Protein AF-A0A932GKF3-F1 (afdb_monomer)

pLDDT: mean 73.15, std 26.91, range [26.8, 98.44]

Sequence (290 aa):
IVWPETAAPLLLRHDPVRLAYVRALAQSLGRPVLVGAPDRAAGEPIRLQNSAMLFGPDGRLLAKYDKMHLVPFGEYVPLKPLLFFVDKVATGIGDFVPGETRTIFRVPGGTFAASICFEVIFPAEVRAAVAGGAEFLVNITNDAWFGRSAAPAQHLRMAAFRALETRRYLARAANTGISAAVDPYGRVLRSTGLFSRRTCGSGIGLPRRPAWRQPGGCSARGLRSDGQPGGERRDGGPRHPAEGRGPAGEARGSAGLPLTCRGSRRGREPSRSRARHPTSGRIPRPRSAS

Secondary structure (DSSP, 8-state):
-B--TTSS-S-GGG-HHHHHHHHHHHHHHTS-EEEEEEEEETTEEEEEEEEEEEE-TTS-EEEEEE-SSPPBTTTB-TTTTT-TTTTTT-TT---B----S--EEEETTEEEEEEEGGGGG-HHHHHHHHHTT-SEEEEEE-GGGG-SSSHHHHHHHHHHHHHHHHT--EEEEESSS--EEE-TTS-EEEEPPTT---------PPPPPPS---PPP------------------------------------------------------PPP-PPPP--PPPPPPP--

Structure (mmCIF, N/CA/C/O backbone):
data_AF-A0A932GKF3-F1
#
_entry.id   AF-A0A932GKF3-F1
#
loop_
_atom_site.group_PDB
_atom_site.id
_atom_site.type_symbol
_atom_site.label_atom_id
_atom_site.label_alt_id
_atom_site.label_comp_id
_atom_site.label_asym_id
_atom_site.label_entity_id
_atom_site.label_seq_id
_atom_site.pdbx_PDB_ins_code
_atom_site.Cartn_x
_atom_site.Cartn_y
_atom_site.Cartn_z
_atom_site.occupancy
_atom_site.B_iso_or_equiv
_atom_site.auth_seq_id
_atom_site.auth_comp_id
_atom_site.auth_asym_id
_atom_site.auth_atom_id
_atom_site.pdbx_PDB_model_num
ATOM 1 N N . ILE A 1 1 ? -9.815 6.334 -1.443 1.00 95.12 1 ILE A N 1
ATOM 2 C CA . ILE A 1 1 ? -9.772 5.168 -2.363 1.00 95.12 1 ILE A CA 1
ATOM 3 C C . ILE A 1 1 ? -8.354 4.626 -2.367 1.00 95.12 1 ILE A C 1
ATOM 5 O O . ILE A 1 1 ? -7.437 5.420 -2.219 1.00 95.12 1 ILE A O 1
ATOM 9 N N . VAL A 1 2 ? -8.176 3.310 -2.474 1.00 96.94 2 VAL A N 1
ATOM 10 C CA . VAL A 1 2 ? -6.855 2.667 -2.503 1.00 96.94 2 VAL A CA 1
ATOM 11 C C . VAL A 1 2 ? -6.769 1.823 -3.767 1.00 96.94 2 VAL A C 1
ATOM 13 O O . VAL A 1 2 ? -7.632 0.975 -3.989 1.00 96.94 2 VAL A O 1
ATOM 16 N N . TRP A 1 3 ? -5.759 2.068 -4.592 1.00 96.25 3 TRP A N 1
ATOM 17 C CA . TRP A 1 3 ? -5.388 1.215 -5.715 1.00 96.25 3 TRP A CA 1
ATOM 18 C C . TRP A 1 3 ? -4.185 0.346 -5.336 1.00 96.25 3 TRP A C 1
ATOM 20 O O . TRP A 1 3 ? -3.366 0.773 -4.518 1.00 96.25 3 TRP A O 1
ATOM 30 N N . PRO A 1 4 ? -4.094 -0.878 -5.882 1.00 93.88 4 PRO A N 1
ATOM 31 C CA . PRO A 1 4 ? -3.045 -1.824 -5.522 1.00 93.88 4 PRO A CA 1
ATOM 32 C C . PRO A 1 4 ? -1.651 -1.365 -5.979 1.00 93.88 4 PRO A C 1
ATOM 34 O O . PRO A 1 4 ? -1.481 -0.340 -6.641 1.00 93.88 4 PRO A O 1
ATOM 37 N N . GLU A 1 5 ? -0.644 -2.153 -5.609 1.00 89.88 5 GLU A N 1
ATOM 38 C CA . GLU A 1 5 ? 0.732 -2.004 -6.085 1.00 89.88 5 GLU A CA 1
ATOM 39 C C . GLU A 1 5 ? 0.779 -2.077 -7.615 1.00 89.88 5 GLU A C 1
ATOM 41 O O . GLU A 1 5 ? 0.116 -2.922 -8.223 1.00 89.88 5 GLU A O 1
ATOM 46 N N . THR A 1 6 ? 1.564 -1.183 -8.221 1.00 81.25 6 THR A N 1
ATOM 47 C CA . THR A 1 6 ? 1.765 -1.111 -9.677 1.00 81.25 6 THR A CA 1
ATOM 48 C C . THR A 1 6 ? 0.443 -1.015 -10.464 1.00 81.25 6 THR A C 1
ATOM 50 O O . THR A 1 6 ? 0.342 -1.463 -11.604 1.00 81.25 6 THR A O 1
ATOM 53 N N . ALA A 1 7 ? -0.593 -0.400 -9.876 1.00 76.31 7 ALA A N 1
ATOM 54 C CA . ALA A 1 7 ? -1.868 -0.125 -10.544 1.00 76.31 7 ALA A CA 1
ATOM 55 C C . ALA A 1 7 ? -1.704 0.804 -11.758 1.00 76.31 7 ALA A C 1
ATOM 57 O O . ALA A 1 7 ? -2.455 0.700 -12.727 1.00 76.31 7 ALA A O 1
ATOM 58 N N . ALA A 1 8 ? -0.704 1.686 -11.716 1.00 75.88 8 ALA A N 1
ATOM 59 C CA . ALA A 1 8 ? -0.173 2.360 -12.891 1.00 75.88 8 ALA A CA 1
ATOM 60 C C . ALA A 1 8 ? 1.231 1.789 -13.165 1.00 75.88 8 ALA A C 1
ATOM 62 O O . ALA A 1 8 ? 2.172 2.199 -12.492 1.00 75.88 8 ALA A O 1
ATOM 63 N N . PRO A 1 9 ? 1.407 0.846 -14.112 1.00 69.69 9 PRO A N 1
ATOM 64 C CA . PRO A 1 9 ? 2.684 0.158 -14.360 1.00 69.69 9 PRO A CA 1
ATOM 65 C C . PRO A 1 9 ? 3.721 1.028 -15.096 1.00 69.69 9 PRO A C 1
ATOM 67 O O . PRO A 1 9 ? 4.555 0.530 -15.842 1.00 69.69 9 PRO A O 1
ATOM 70 N N . LEU A 1 10 ? 3.643 2.344 -14.926 1.00 79.56 10 LEU A N 1
ATOM 71 C CA . LEU A 1 10 ? 4.446 3.356 -15.600 1.00 79.56 10 LEU A CA 1
ATOM 72 C C . LEU A 1 10 ? 4.823 4.435 -14.591 1.00 79.56 10 LEU A C 1
ATOM 74 O O . LEU A 1 10 ? 4.197 4.546 -13.536 1.00 79.56 10 LEU A O 1
ATOM 78 N N . LEU A 1 11 ? 5.813 5.257 -14.940 1.00 85.19 11 LEU A N 1
ATOM 79 C CA . LEU A 1 11 ? 6.237 6.398 -14.132 1.00 85.19 11 LEU A CA 1
ATOM 80 C C . LEU A 1 11 ? 5.116 7.443 -14.066 1.00 85.19 11 LEU A C 1
ATOM 82 O O . LEU A 1 11 ? 5.099 8.393 -14.844 1.00 85.19 11 LEU A O 1
ATOM 86 N N . LEU A 1 12 ? 4.174 7.270 -13.135 1.00 86.62 12 LEU A N 1
ATOM 87 C CA . LEU A 1 12 ? 2.921 8.029 -13.082 1.00 86.62 12 LEU A CA 1
ATOM 88 C C . LEU A 1 12 ? 3.159 9.543 -13.074 1.00 86.62 12 LEU A C 1
ATOM 90 O O . LEU A 1 12 ? 2.455 10.282 -13.748 1.00 86.62 12 LEU A O 1
ATOM 94 N N . ARG A 1 13 ? 4.176 10.011 -12.345 1.00 90.19 13 ARG A N 1
ATOM 95 C CA . ARG A 1 13 ? 4.527 11.440 -12.254 1.00 90.19 13 ARG A CA 1
ATOM 96 C C . ARG A 1 13 ? 5.191 12.008 -13.511 1.00 90.19 13 ARG A C 1
ATOM 98 O O . ARG A 1 13 ? 5.284 13.224 -13.630 1.00 90.19 13 ARG A O 1
ATOM 105 N N . HIS A 1 14 ? 5.638 11.144 -14.416 1.00 87.44 14 HIS A N 1
ATOM 106 C CA . HIS A 1 14 ? 6.314 11.490 -15.667 1.00 87.44 14 HIS A CA 1
ATOM 107 C C . HIS A 1 14 ? 5.422 11.236 -16.892 1.00 87.44 14 HIS A C 1
ATOM 109 O O . HIS A 1 14 ? 5.860 11.414 -18.024 1.00 87.44 14 HIS A O 1
ATOM 115 N N . ASP A 1 15 ? 4.169 10.844 -16.664 1.00 90.62 15 ASP A N 1
ATOM 116 C CA . ASP A 1 15 ? 3.148 10.689 -17.686 1.00 90.62 15 ASP A CA 1
ATOM 117 C C . ASP A 1 15 ? 2.054 11.745 -17.466 1.00 90.62 15 ASP A C 1
ATOM 119 O O . ASP A 1 15 ? 1.196 11.568 -16.594 1.00 90.62 15 ASP A O 1
ATOM 123 N N . PRO A 1 16 ? 2.064 12.860 -18.217 1.00 92.50 16 PRO A N 1
ATOM 124 C CA . PRO A 1 16 ? 1.140 13.963 -17.975 1.00 92.50 16 PRO A CA 1
ATOM 125 C C . PRO A 1 16 ? -0.326 13.558 -18.171 1.00 92.50 16 PRO A C 1
ATOM 127 O O . PRO A 1 16 ? -1.189 14.049 -17.444 1.00 92.50 16 PRO A O 1
ATOM 130 N N . VAL A 1 17 ? -0.613 12.633 -19.094 1.00 93.31 17 VAL A N 1
ATOM 131 C CA . VAL A 1 17 ? -1.979 12.183 -19.396 1.00 93.31 17 VAL A CA 1
ATOM 132 C C . VAL A 1 17 ? -2.522 11.344 -18.243 1.00 93.31 17 VAL A C 1
ATOM 134 O O . VAL A 1 17 ? -3.600 11.621 -17.712 1.00 93.31 17 VAL A O 1
ATOM 137 N N . ARG A 1 18 ? -1.764 10.334 -17.803 1.00 91.12 18 ARG A N 1
ATOM 138 C CA . ARG A 1 18 ? -2.189 9.456 -16.702 1.00 91.12 18 ARG A CA 1
ATOM 139 C C . ARG A 1 18 ? -2.196 10.188 -15.364 1.00 91.12 18 ARG A C 1
ATOM 141 O O . ARG A 1 18 ? -3.098 9.964 -14.555 1.00 91.12 18 ARG A O 1
ATOM 148 N N . LEU A 1 19 ? -1.244 11.094 -15.141 1.00 94.44 19 LEU A N 1
ATOM 149 C CA . LEU A 1 19 ? -1.246 11.953 -13.964 1.00 94.44 19 LEU A CA 1
ATOM 150 C C . LEU A 1 19 ? -2.499 12.830 -13.935 1.00 94.44 19 LEU A C 1
ATOM 152 O O . LEU A 1 19 ? -3.178 12.865 -12.912 1.00 94.44 19 LEU A O 1
ATOM 156 N N . ALA A 1 20 ? -2.839 13.492 -15.046 1.00 95.31 20 ALA A N 1
ATOM 157 C CA . ALA A 1 20 ? -4.052 14.302 -15.146 1.00 95.31 20 ALA A CA 1
ATOM 158 C C . ALA A 1 20 ? -5.312 13.477 -14.852 1.00 95.31 20 ALA A C 1
ATOM 160 O O . ALA A 1 20 ? -6.165 13.934 -14.096 1.00 95.31 20 ALA A O 1
ATOM 161 N N . TYR A 1 21 ? -5.388 12.238 -15.348 1.00 94.44 21 TYR A N 1
ATOM 162 C CA . TYR A 1 21 ? -6.495 11.330 -15.046 1.00 94.44 21 TYR A CA 1
ATOM 163 C C . TYR A 1 21 ? -6.630 11.037 -13.544 1.00 94.44 21 TYR A C 1
ATOM 165 O O . TYR A 1 21 ? -7.717 11.172 -12.986 1.00 94.44 21 TYR A O 1
ATOM 173 N N . VAL A 1 22 ? -5.538 10.676 -12.857 1.00 94.75 22 VAL A N 1
ATOM 174 C CA . VAL A 1 22 ? -5.575 10.395 -11.408 1.00 94.75 22 VAL A CA 1
ATOM 175 C C . VAL A 1 22 ? -5.959 11.643 -10.608 1.00 94.75 22 VAL A C 1
ATOM 177 O O . VAL A 1 22 ? -6.747 11.550 -9.665 1.00 94.75 22 VAL A O 1
ATOM 180 N N . ARG A 1 23 ? -5.445 12.816 -10.998 1.00 96.81 23 ARG A N 1
ATOM 181 C CA . ARG A 1 23 ? -5.790 14.096 -10.364 1.00 96.81 23 ARG A CA 1
ATOM 182 C C . ARG A 1 23 ? -7.267 14.437 -10.544 1.00 96.81 23 ARG A C 1
ATOM 184 O O . ARG A 1 23 ? -7.941 14.713 -9.555 1.00 96.81 23 ARG A O 1
ATOM 191 N N . ALA A 1 24 ? -7.770 14.350 -11.774 1.00 96.75 24 ALA A N 1
ATOM 192 C CA . ALA A 1 24 ? -9.172 14.594 -12.098 1.00 96.75 24 ALA A CA 1
ATOM 193 C C . ALA A 1 24 ? -10.098 13.603 -11.379 1.00 96.75 24 ALA A C 1
ATOM 195 O O . ALA A 1 24 ? -11.147 13.990 -10.869 1.00 96.75 24 ALA A O 1
ATOM 196 N N . LEU A 1 25 ? -9.689 12.336 -11.257 1.00 95.56 25 LEU A N 1
ATOM 197 C CA . LEU A 1 25 ? -10.428 11.342 -10.488 1.00 95.56 25 LEU A CA 1
ATOM 198 C C . LEU A 1 25 ? -10.532 11.747 -9.011 1.00 95.56 25 LEU A C 1
ATOM 200 O O . LEU A 1 25 ? -11.634 11.763 -8.467 1.00 95.56 25 LEU A O 1
ATOM 204 N N . ALA A 1 26 ? -9.418 12.104 -8.367 1.00 96.88 26 ALA A N 1
ATOM 205 C CA . ALA A 1 26 ? -9.427 12.528 -6.966 1.00 96.88 26 ALA A CA 1
ATOM 206 C C . ALA A 1 26 ? -10.310 13.771 -6.739 1.00 96.88 26 ALA A C 1
ATOM 208 O O . ALA A 1 26 ? -11.073 13.810 -5.769 1.00 96.88 26 ALA A O 1
ATOM 209 N N . GLN A 1 27 ? -10.266 14.727 -7.675 1.00 97.81 27 GLN A N 1
ATOM 210 C CA . GLN A 1 27 ? -11.102 15.931 -7.680 1.00 97.81 27 GLN A CA 1
ATOM 211 C C . GLN A 1 27 ? -12.589 15.615 -7.847 1.00 97.81 27 GLN A C 1
ATOM 213 O O . GLN A 1 27 ? -13.396 16.021 -7.017 1.00 97.81 27 GLN A O 1
ATOM 218 N N . SER A 1 28 ? -12.952 14.832 -8.866 1.00 97.75 28 SER A N 1
ATOM 219 C CA . SER A 1 28 ? -14.349 14.463 -9.144 1.00 97.75 28 SER A CA 1
ATOM 220 C C . SER A 1 28 ? -15.013 13.718 -7.983 1.00 97.75 28 SER A C 1
ATOM 222 O O . SER A 1 28 ? -16.209 13.855 -7.748 1.00 97.75 28 SER A O 1
ATOM 224 N N . LEU A 1 29 ? -14.229 12.945 -7.229 1.00 95.94 29 LEU A N 1
ATOM 225 C CA . LEU A 1 29 ? -14.707 12.203 -6.071 1.00 95.94 29 LEU A CA 1
ATOM 226 C C . LEU A 1 29 ? -14.746 13.040 -4.793 1.00 95.94 29 LEU A C 1
ATOM 228 O O . LEU A 1 29 ? -15.331 12.584 -3.812 1.00 95.94 29 LEU A O 1
ATOM 232 N N . GLY A 1 30 ? -14.058 14.186 -4.755 1.00 96.94 30 GLY A N 1
ATOM 233 C CA . GLY A 1 30 ? -13.845 14.969 -3.537 1.00 96.94 30 GLY A CA 1
ATOM 234 C C . GLY A 1 30 ? -13.162 14.169 -2.421 1.00 96.94 30 GLY A C 1
ATOM 235 O O . GLY A 1 30 ? -13.414 14.406 -1.239 1.00 96.94 30 GLY A O 1
ATOM 236 N N . ARG A 1 31 ? -12.341 13.161 -2.761 1.00 95.88 31 ARG A N 1
ATOM 237 C CA . ARG A 1 31 ? -11.765 12.210 -1.790 1.00 95.88 31 ARG A CA 1
ATOM 238 C C . ARG A 1 31 ? -10.313 11.859 -2.113 1.00 95.88 31 ARG A C 1
ATOM 240 O O . ARG A 1 31 ? -9.975 11.725 -3.286 1.00 95.88 31 ARG A O 1
ATOM 247 N N . PRO A 1 32 ? -9.473 11.582 -1.095 1.00 97.31 32 PRO A N 1
ATOM 248 C CA . PRO A 1 32 ? -8.108 11.136 -1.336 1.00 97.31 32 PRO A CA 1
ATOM 249 C C . PRO A 1 32 ? -8.031 9.788 -2.069 1.00 97.31 32 PRO A C 1
ATOM 251 O O . PRO A 1 32 ? -8.808 8.861 -1.786 1.00 97.31 32 PRO A O 1
ATOM 254 N N . VAL A 1 33 ? -7.048 9.649 -2.958 1.00 97.50 33 VAL A N 1
ATOM 255 C CA . VAL A 1 33 ? -6.768 8.432 -3.735 1.00 97.50 33 VAL A CA 1
ATOM 256 C C . VAL A 1 33 ? -5.306 8.029 -3.536 1.00 97.50 33 VAL A C 1
ATOM 258 O O . VAL A 1 33 ? -4.404 8.780 -3.894 1.00 97.50 33 VAL A O 1
ATOM 261 N N . LEU A 1 34 ? -5.069 6.851 -2.955 1.00 97.94 34 LEU A N 1
ATOM 262 C CA . LEU A 1 34 ? -3.740 6.242 -2.867 1.00 97.94 34 LEU A CA 1
ATOM 263 C C . LEU A 1 34 ? -3.510 5.359 -4.097 1.00 97.94 34 LEU A C 1
ATOM 265 O O . LEU A 1 34 ? -4.337 4.489 -4.372 1.00 97.94 34 LEU A O 1
ATOM 269 N N . VAL A 1 35 ? -2.398 5.559 -4.801 1.00 96.88 35 VAL A N 1
ATOM 270 C CA . VAL A 1 35 ? -2.034 4.819 -6.016 1.00 96.88 35 VAL A CA 1
ATOM 271 C C . VAL A 1 35 ? -0.648 4.202 -5.875 1.00 96.88 35 VAL A C 1
ATOM 273 O O . VAL A 1 35 ? 0.302 4.906 -5.540 1.00 96.88 35 VAL A O 1
ATOM 276 N N . GLY A 1 36 ? -0.536 2.899 -6.146 1.00 95.06 36 GLY A N 1
ATOM 277 C CA . GLY A 1 36 ? 0.746 2.217 -6.309 1.00 95.06 36 GLY A CA 1
ATOM 278 C C . GLY A 1 36 ? 1.290 2.379 -7.728 1.00 95.06 36 GLY A C 1
ATOM 279 O O . GLY A 1 36 ? 0.603 2.029 -8.692 1.00 95.06 36 GLY A O 1
ATOM 280 N N . ALA A 1 37 ? 2.510 2.893 -7.862 1.00 92.25 37 ALA A N 1
ATOM 281 C CA . ALA A 1 37 ? 3.191 3.087 -9.142 1.00 92.25 37 ALA A CA 1
ATOM 282 C C . ALA A 1 37 ? 4.715 3.158 -8.940 1.00 92.25 37 ALA A C 1
ATOM 284 O O . ALA A 1 37 ? 5.156 3.601 -7.877 1.00 92.25 37 ALA A O 1
ATOM 285 N N . PRO A 1 38 ? 5.530 2.784 -9.941 1.00 90.94 38 PRO A N 1
ATOM 286 C CA . PRO A 1 38 ? 6.947 3.102 -9.912 1.00 90.94 38 PRO A CA 1
ATOM 287 C C . PRO A 1 38 ? 7.170 4.622 -10.028 1.00 90.94 38 PRO A C 1
ATOM 289 O O . PRO A 1 38 ? 6.430 5.327 -10.721 1.00 90.94 38 PRO A O 1
ATOM 292 N N . ASP A 1 39 ? 8.216 5.122 -9.379 1.00 91.00 39 ASP A N 1
ATOM 293 C CA . ASP A 1 39 ? 8.704 6.500 -9.493 1.00 91.00 39 ASP A CA 1
ATOM 294 C C . ASP A 1 39 ? 10.217 6.522 -9.707 1.00 91.00 39 ASP A C 1
ATOM 296 O O . ASP A 1 39 ? 10.897 5.519 -9.498 1.00 91.00 39 ASP A O 1
ATOM 300 N N . ARG A 1 40 ? 10.756 7.673 -10.109 1.00 89.75 40 ARG A N 1
ATOM 301 C CA . ARG A 1 40 ? 12.209 7.883 -10.114 1.00 89.75 40 ARG A CA 1
ATOM 302 C C . ARG A 1 40 ? 12.694 8.231 -8.710 1.00 89.75 40 ARG A C 1
ATOM 304 O O . ARG A 1 40 ? 12.048 9.021 -8.015 1.00 89.75 40 ARG A O 1
ATOM 311 N N . ALA A 1 41 ? 13.842 7.680 -8.330 1.00 86.56 41 ALA A N 1
ATOM 312 C CA . ALA A 1 41 ? 14.550 8.089 -7.129 1.00 86.56 41 ALA A CA 1
ATOM 313 C C . ALA A 1 41 ? 14.989 9.558 -7.243 1.00 86.56 41 ALA A C 1
ATOM 315 O O . ALA A 1 41 ? 15.378 10.040 -8.312 1.00 86.56 41 ALA A O 1
ATOM 316 N N . ALA A 1 42 ? 14.891 10.298 -6.138 1.00 82.88 42 ALA A N 1
ATOM 317 C CA . ALA A 1 42 ? 15.315 11.692 -6.104 1.00 82.88 42 ALA A CA 1
ATOM 318 C C . ALA A 1 42 ? 16.829 11.780 -6.353 1.00 82.88 42 ALA A C 1
ATOM 320 O O . ALA A 1 42 ? 17.598 11.078 -5.712 1.00 82.88 42 ALA A O 1
ATOM 321 N N . GLY A 1 43 ? 17.252 12.626 -7.295 1.00 81.56 43 GLY A N 1
ATOM 322 C CA . GLY A 1 43 ? 18.668 12.769 -7.656 1.00 81.56 43 GLY A CA 1
ATOM 323 C C . GLY A 1 43 ? 19.236 11.653 -8.544 1.00 81.56 43 GLY A C 1
ATOM 324 O O . GLY A 1 43 ? 20.327 11.822 -9.077 1.00 81.56 43 GLY A O 1
ATOM 325 N N . GLU A 1 44 ? 18.493 10.567 -8.791 1.00 80.25 44 GLU A N 1
ATOM 326 C CA . GLU A 1 44 ? 18.956 9.414 -9.577 1.00 80.25 44 GLU A CA 1
ATOM 327 C C . GLU A 1 44 ? 17.935 9.039 -10.673 1.00 80.25 44 GLU A C 1
ATOM 329 O O . GLU A 1 44 ? 17.147 8.107 -10.512 1.00 80.25 44 GLU A O 1
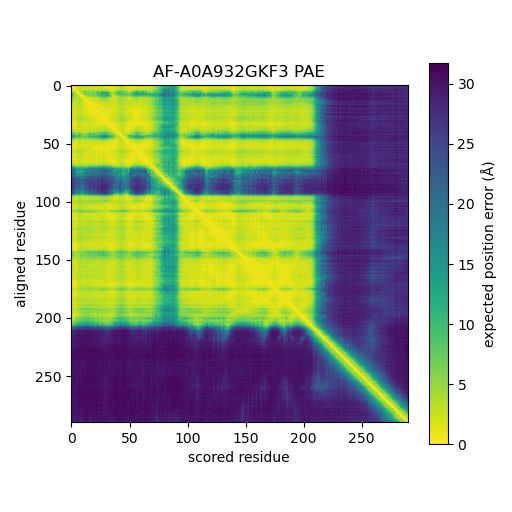ATOM 334 N N . PRO A 1 45 ? 17.929 9.726 -11.835 1.00 73.81 45 PRO A N 1
ATOM 335 C CA . PRO A 1 45 ? 16.873 9.592 -12.849 1.00 73.81 45 PRO A CA 1
ATOM 336 C C . PRO A 1 45 ? 16.712 8.190 -13.454 1.00 73.81 45 PRO A C 1
ATOM 338 O O .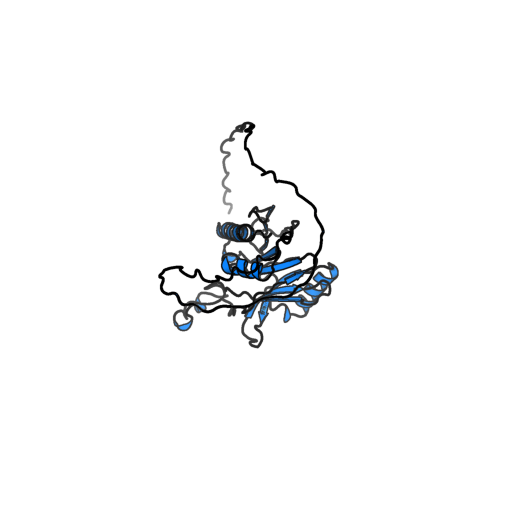 PRO A 1 45 ? 15.675 7.891 -14.048 1.00 73.81 45 PRO A O 1
ATOM 341 N N . ILE A 1 46 ? 17.755 7.366 -13.348 1.00 80.06 46 ILE A N 1
ATOM 342 C CA . ILE A 1 46 ? 17.822 6.004 -13.889 1.00 80.06 46 ILE A CA 1
ATOM 343 C C . ILE A 1 46 ? 17.264 4.988 -12.881 1.00 80.06 46 ILE A C 1
ATOM 345 O O . ILE A 1 46 ? 16.782 3.929 -13.275 1.00 80.06 46 ILE A O 1
ATOM 349 N N . ARG A 1 47 ? 17.311 5.300 -11.583 1.00 84.44 47 ARG A N 1
ATOM 350 C CA . ARG A 1 47 ? 16.980 4.363 -10.508 1.00 84.44 47 ARG A CA 1
ATOM 351 C C . ARG A 1 47 ? 15.519 4.520 -10.128 1.00 84.44 47 ARG A C 1
ATOM 353 O O . ARG A 1 47 ? 15.006 5.634 -9.999 1.00 84.44 47 ARG A O 1
ATOM 360 N N . LEU A 1 48 ? 14.832 3.391 -9.994 1.00 87.94 48 LEU A N 1
ATOM 361 C CA . LEU A 1 48 ? 13.393 3.372 -9.765 1.00 87.94 48 LEU A CA 1
ATOM 362 C C . LEU A 1 48 ? 13.072 3.065 -8.306 1.00 87.94 48 LEU A C 1
ATOM 364 O O . LEU A 1 48 ? 13.826 2.395 -7.615 1.00 87.94 48 LEU A O 1
ATOM 368 N N . GLN A 1 49 ? 11.924 3.527 -7.836 1.00 91.19 49 GLN A N 1
ATOM 369 C CA . GLN A 1 49 ? 11.355 3.196 -6.533 1.00 91.19 49 GLN A CA 1
ATOM 370 C C . GLN A 1 49 ? 9.943 2.655 -6.734 1.00 91.19 49 GLN A C 1
ATOM 372 O O . GLN A 1 49 ? 9.219 3.121 -7.612 1.00 91.19 49 GLN A O 1
ATOM 377 N N . ASN A 1 50 ? 9.550 1.654 -5.948 1.00 92.12 50 ASN A N 1
ATOM 378 C CA . ASN A 1 50 ? 8.173 1.168 -5.913 1.00 92.12 50 ASN A CA 1
ATOM 379 C C . ASN A 1 50 ? 7.416 2.006 -4.880 1.00 92.12 50 ASN A C 1
ATOM 381 O O . ASN A 1 50 ? 7.737 1.949 -3.692 1.00 92.12 50 ASN A O 1
ATOM 385 N N . SER A 1 51 ? 6.465 2.825 -5.329 1.00 95.12 51 SER A N 1
ATOM 386 C CA . SER A 1 51 ? 5.924 3.907 -4.510 1.00 95.12 51 SER A CA 1
ATOM 387 C C . SER A 1 51 ? 4.416 3.801 -4.295 1.00 95.12 51 SER A C 1
ATOM 389 O O . SER A 1 51 ? 3.653 3.433 -5.188 1.00 95.12 51 SER A O 1
ATOM 391 N N . ALA A 1 52 ? 3.966 4.231 -3.116 1.00 97.50 52 ALA A N 1
ATOM 392 C CA . ALA A 1 52 ? 2.575 4.540 -2.813 1.00 97.50 52 ALA A CA 1
ATOM 393 C C . ALA A 1 52 ? 2.395 6.066 -2.755 1.00 97.50 52 ALA A C 1
ATOM 395 O O . ALA A 1 52 ? 2.976 6.739 -1.902 1.00 97.50 52 ALA A O 1
ATOM 396 N N . MET A 1 53 ? 1.586 6.620 -3.656 1.00 97.69 53 MET A N 1
ATOM 397 C CA . MET A 1 53 ? 1.377 8.062 -3.822 1.00 97.69 53 MET A CA 1
ATOM 398 C C . MET A 1 53 ? -0.048 8.451 -3.433 1.00 97.69 53 MET A C 1
ATOM 400 O O . MET A 1 53 ? -1.006 7.904 -3.978 1.00 97.69 53 MET A O 1
ATOM 404 N N . LEU A 1 54 ? -0.206 9.394 -2.502 1.00 98.25 54 LEU A N 1
ATOM 405 C CA . LEU A 1 54 ? -1.514 9.875 -2.054 1.00 98.25 54 LEU A CA 1
ATOM 406 C C . LEU A 1 54 ? -1.865 11.196 -2.735 1.00 98.25 54 LEU A C 1
ATOM 408 O O . LEU A 1 54 ? -1.237 12.218 -2.468 1.00 98.25 54 LEU A O 1
ATOM 412 N N . PHE A 1 55 ? -2.916 11.186 -3.545 1.00 98.12 55 PHE A N 1
ATOM 413 C CA . PHE A 1 55 ? -3.491 12.384 -4.146 1.00 98.12 55 PHE A CA 1
ATOM 414 C C . PHE A 1 55 ? -4.667 12.885 -3.309 1.00 98.12 55 PHE A C 1
ATOM 416 O O . PHE A 1 55 ? -5.518 12.096 -2.894 1.00 98.12 55 PHE A O 1
ATOM 423 N N . GLY A 1 56 ? -4.689 14.186 -3.034 1.00 98.00 56 GLY A N 1
ATOM 424 C CA . GLY A 1 56 ? -5.741 14.868 -2.288 1.00 98.00 56 GLY A CA 1
ATOM 425 C C . GLY A 1 56 ? -6.986 15.149 -3.131 1.00 98.00 56 GLY A C 1
ATOM 426 O O . GLY A 1 56 ? -6.949 15.005 -4.353 1.00 98.00 56 GLY A O 1
ATOM 427 N N . PRO A 1 57 ? -8.093 15.576 -2.495 1.00 97.19 57 PRO A N 1
ATOM 428 C CA . PRO A 1 57 ? -9.329 15.945 -3.194 1.00 97.19 57 PRO A CA 1
ATOM 429 C C . PRO A 1 57 ? -9.168 17.175 -4.102 1.00 97.19 57 PRO A C 1
ATOM 431 O O . PRO A 1 57 ? -10.014 17.435 -4.941 1.00 97.19 57 PRO A O 1
ATOM 434 N N . ASP A 1 58 ? -8.081 17.928 -3.961 1.00 97.00 58 ASP A N 1
ATOM 435 C CA . ASP A 1 58 ? -7.686 19.024 -4.849 1.00 97.00 58 ASP A CA 1
ATOM 436 C C . ASP A 1 58 ? -6.822 18.551 -6.037 1.00 97.00 58 ASP A C 1
ATOM 438 O O . ASP A 1 58 ? -6.408 19.353 -6.872 1.00 97.00 58 ASP A O 1
ATOM 442 N N . GLY A 1 59 ? -6.530 17.249 -6.130 1.00 96.06 59 GLY A N 1
ATOM 443 C CA . GLY A 1 59 ? -5.651 16.659 -7.139 1.00 96.06 59 GLY A CA 1
ATOM 444 C C . GLY A 1 59 ? -4.155 16.841 -6.853 1.00 96.06 59 GLY A C 1
ATOM 445 O O . GLY A 1 59 ? -3.323 16.424 -7.662 1.00 96.06 59 GLY A O 1
ATOM 446 N N . ARG A 1 60 ? -3.751 17.435 -5.724 1.00 97.19 60 ARG A N 1
ATOM 447 C CA . ARG A 1 60 ? -2.327 17.577 -5.378 1.00 97.19 60 ARG A CA 1
ATOM 448 C C . ARG A 1 60 ? -1.773 16.268 -4.825 1.00 97.19 60 ARG A C 1
ATOM 450 O O . ARG A 1 60 ? -2.466 15.529 -4.132 1.00 97.19 60 ARG A O 1
ATOM 457 N N . LEU A 1 61 ? -0.499 15.988 -5.099 1.00 97.19 61 LEU A N 1
ATOM 458 C CA . LEU A 1 61 ? 0.228 14.916 -4.417 1.00 97.19 61 LEU A CA 1
ATOM 459 C C . LEU A 1 61 ? 0.514 15.374 -2.979 1.00 97.19 61 LEU A C 1
ATOM 461 O O . LEU A 1 61 ? 1.275 16.317 -2.782 1.00 97.19 61 LEU A O 1
ATOM 465 N N . LEU A 1 62 ? -0.117 14.733 -1.997 1.00 97.50 62 LEU A N 1
ATOM 466 C CA . LEU A 1 62 ? -0.008 15.092 -0.580 1.00 97.50 62 LEU A CA 1
ATOM 467 C C . LEU A 1 62 ? 1.193 14.432 0.095 1.00 97.50 62 LEU A C 1
ATOM 469 O O . LEU A 1 62 ? 1.838 15.037 0.944 1.00 97.50 62 LEU A O 1
ATOM 473 N N . ALA A 1 63 ? 1.460 13.173 -0.248 1.00 97.50 63 ALA A N 1
ATOM 474 C CA . ALA A 1 63 ? 2.546 12.394 0.328 1.00 97.50 63 ALA A CA 1
ATOM 475 C C . ALA A 1 63 ? 2.910 11.211 -0.576 1.00 97.50 63 ALA A C 1
ATOM 477 O O . ALA A 1 63 ? 2.081 10.726 -1.353 1.00 97.50 63 ALA A O 1
ATOM 478 N N . LYS A 1 64 ? 4.144 10.729 -0.429 1.00 96.94 64 LYS A N 1
ATOM 479 C CA . LYS A 1 64 ? 4.673 9.537 -1.093 1.00 96.94 64 LYS A CA 1
ATOM 480 C C . LYS A 1 64 ? 5.368 8.650 -0.061 1.00 96.94 64 LYS A C 1
ATOM 482 O O . LYS A 1 64 ? 5.986 9.157 0.873 1.00 96.94 64 LYS A O 1
ATOM 487 N N . TYR A 1 65 ? 5.248 7.343 -0.229 1.00 97.38 65 TYR A N 1
ATOM 488 C CA . TYR A 1 65 ? 6.062 6.338 0.445 1.00 97.38 65 TYR A CA 1
ATOM 489 C C . TYR A 1 65 ? 6.778 5.513 -0.613 1.00 97.38 65 TYR A C 1
ATOM 491 O O . TYR A 1 65 ? 6.132 5.102 -1.573 1.00 97.38 65 TYR A O 1
ATOM 499 N N . ASP A 1 66 ? 8.068 5.271 -0.425 1.00 96.06 66 ASP A N 1
ATOM 500 C CA . ASP A 1 66 ? 8.878 4.418 -1.286 1.00 96.06 66 ASP A CA 1
ATOM 501 C C . ASP A 1 66 ? 9.215 3.137 -0.515 1.00 96.06 66 ASP A C 1
ATOM 503 O O . ASP A 1 66 ? 9.640 3.199 0.641 1.00 96.06 66 ASP A O 1
ATOM 507 N N . LYS A 1 67 ? 8.988 1.980 -1.143 1.00 94.38 67 LYS A N 1
ATOM 508 C CA . LYS A 1 67 ? 9.183 0.650 -0.555 1.00 94.38 67 LYS A CA 1
ATOM 509 C C . LYS A 1 67 ? 10.588 0.518 0.023 1.00 94.38 67 LYS A C 1
ATOM 511 O O . LYS A 1 67 ? 11.565 0.708 -0.694 1.00 94.38 67 LYS A O 1
ATOM 516 N N . MET A 1 68 ? 10.696 0.179 1.302 1.00 93.31 68 MET A N 1
ATOM 517 C CA . MET A 1 68 ? 11.969 0.099 2.022 1.00 93.31 68 MET A CA 1
ATOM 518 C C . MET A 1 68 ? 12.545 -1.320 2.010 1.00 93.31 68 MET A C 1
ATOM 520 O O . MET A 1 68 ? 13.752 -1.493 1.867 1.00 93.31 68 MET A O 1
ATOM 524 N N . HIS A 1 69 ? 11.694 -2.345 2.128 1.00 88.62 69 HIS A N 1
ATOM 525 C CA . HIS A 1 69 ? 12.111 -3.748 2.031 1.00 88.62 69 HIS A CA 1
ATOM 526 C C . HIS A 1 69 ? 11.762 -4.324 0.660 1.00 88.62 69 HIS A C 1
ATOM 528 O O . HIS A 1 69 ? 10.631 -4.746 0.401 1.00 88.62 69 HIS A O 1
ATOM 534 N N . LEU A 1 70 ? 12.767 -4.355 -0.214 1.00 84.31 70 LEU A N 1
ATOM 535 C CA . LEU A 1 70 ? 12.652 -4.923 -1.551 1.00 84.31 70 LEU A CA 1
ATOM 536 C C . LEU A 1 70 ? 12.592 -6.455 -1.507 1.00 84.31 70 LEU A C 1
ATOM 538 O O . LEU A 1 70 ? 13.160 -7.093 -0.619 1.00 84.31 70 LEU A O 1
ATOM 542 N N . VAL A 1 71 ? 11.923 -7.055 -2.490 1.00 72.19 71 VAL A N 1
ATOM 543 C CA . VAL A 1 71 ? 11.872 -8.514 -2.646 1.00 72.19 71 VAL A CA 1
ATOM 544 C C . VAL A 1 71 ? 13.159 -9.010 -3.320 1.00 72.19 71 VAL A C 1
ATOM 546 O O . VAL A 1 71 ? 13.420 -8.628 -4.468 1.00 72.19 71 VAL A O 1
ATOM 549 N N . PRO A 1 72 ? 13.947 -9.891 -2.671 1.00 62.44 72 PRO A N 1
ATOM 550 C CA . PRO A 1 72 ? 15.106 -10.518 -3.300 1.00 62.44 72 PRO A CA 1
ATOM 551 C C . PRO A 1 72 ? 14.708 -11.265 -4.577 1.00 62.44 72 PRO A C 1
ATOM 553 O O . PRO A 1 72 ? 13.698 -11.965 -4.591 1.00 62.44 72 PRO A O 1
ATOM 556 N N . PHE A 1 73 ? 15.503 -11.126 -5.637 1.00 55.62 73 PHE A N 1
ATOM 557 C CA . PHE A 1 73 ? 15.307 -11.734 -6.964 1.00 55.62 73 PHE A CA 1
ATOM 558 C C . PHE A 1 73 ? 14.044 -11.293 -7.729 1.00 55.62 73 PHE A C 1
ATOM 560 O O . PHE A 1 73 ? 13.843 -11.731 -8.857 1.00 55.62 73 PHE A O 1
ATOM 567 N N . GLY A 1 74 ? 13.211 -10.420 -7.149 1.00 55.25 74 GLY A N 1
ATOM 568 C CA . GLY A 1 74 ? 12.062 -9.797 -7.819 1.00 55.25 74 GLY A CA 1
ATOM 569 C C . GLY A 1 74 ? 12.265 -8.306 -8.104 1.00 55.25 74 GLY A C 1
ATOM 570 O O . GLY A 1 74 ? 11.903 -7.828 -9.173 1.00 55.25 74 GLY A O 1
ATOM 571 N N . GLU A 1 75 ? 12.872 -7.576 -7.165 1.00 55.66 75 GLU A N 1
ATOM 572 C CA . GLU A 1 75 ? 13.113 -6.122 -7.259 1.00 55.66 75 GLU A CA 1
ATOM 573 C C . GLU A 1 75 ? 14.602 -5.752 -7.176 1.00 55.66 75 GLU A C 1
ATOM 575 O O . GLU A 1 75 ? 14.965 -4.607 -7.414 1.00 55.66 75 GLU A O 1
ATOM 580 N N . TYR A 1 76 ? 15.469 -6.702 -6.821 1.00 54.31 76 TYR A N 1
ATOM 581 C CA . TYR A 1 76 ? 16.924 -6.571 -6.900 1.00 54.31 76 TYR A CA 1
ATOM 582 C C . TYR A 1 76 ? 17.580 -7.956 -6.865 1.00 54.31 76 TYR A C 1
ATOM 584 O O . TYR A 1 76 ? 16.992 -8.913 -6.361 1.00 54.31 76 TYR A O 1
ATOM 592 N N . VAL A 1 77 ? 18.820 -8.068 -7.344 1.00 55.53 77 VAL A N 1
ATOM 593 C CA . VAL A 1 77 ? 19.631 -9.290 -7.209 1.00 55.53 77 VAL A CA 1
ATOM 594 C C . VAL A 1 77 ? 20.566 -9.155 -5.998 1.00 55.53 77 VAL A C 1
ATOM 596 O O . VAL A 1 77 ? 21.423 -8.268 -5.984 1.00 55.53 77 VAL A O 1
ATOM 599 N N . PRO A 1 78 ? 20.429 -9.991 -4.953 1.00 56.06 78 PRO A N 1
ATOM 600 C CA . PRO A 1 78 ? 21.411 -10.068 -3.873 1.00 56.06 78 PRO A CA 1
ATOM 601 C C . PRO A 1 78 ? 22.783 -10.488 -4.416 1.00 56.06 78 PRO A C 1
ATOM 603 O O . PRO A 1 78 ? 22.848 -11.328 -5.305 1.00 56.06 78 PRO A O 1
ATOM 606 N N . LEU A 1 79 ? 23.882 -9.944 -3.876 1.00 54.00 79 LEU A N 1
ATOM 607 C CA . LEU A 1 79 ? 25.254 -10.321 -4.269 1.00 54.00 79 LEU A CA 1
ATOM 608 C C . LEU A 1 79 ? 25.520 -10.217 -5.790 1.00 54.00 79 LEU A C 1
ATOM 610 O O . LEU A 1 79 ? 26.194 -11.078 -6.355 1.00 54.00 79 LEU A O 1
ATOM 614 N N . LYS A 1 80 ? 25.024 -9.154 -6.451 1.00 53.12 80 LYS A N 1
ATOM 615 C CA . LYS A 1 80 ? 25.192 -8.898 -7.903 1.00 53.12 80 LYS A CA 1
ATOM 616 C C . LYS A 1 80 ? 26.582 -9.249 -8.476 1.00 53.12 80 LYS A C 1
ATOM 618 O O . LYS A 1 80 ? 26.612 -9.895 -9.519 1.00 53.12 80 LYS A O 1
ATOM 623 N N . PRO A 1 81 ? 27.721 -8.911 -7.831 1.00 54.66 81 PRO A N 1
ATOM 624 C CA . PRO A 1 81 ? 29.041 -9.253 -8.372 1.00 54.66 81 PRO A CA 1
ATOM 625 C C . PRO A 1 81 ? 29.310 -10.765 -8.484 1.00 54.66 81 PRO A C 1
ATOM 627 O O . PRO A 1 81 ? 30.053 -11.187 -9.362 1.00 54.66 81 PRO A O 1
ATOM 630 N N . LEU A 1 82 ? 28.700 -11.583 -7.618 1.00 49.78 82 LEU A N 1
ATOM 631 C CA . LEU A 1 82 ? 28.873 -13.041 -7.575 1.00 49.78 82 LEU A CA 1
ATOM 632 C C . LEU A 1 82 ? 27.794 -13.786 -8.384 1.00 49.78 82 LEU A C 1
ATOM 634 O O . LEU A 1 82 ? 28.046 -14.874 -8.895 1.00 49.78 82 LEU A O 1
ATOM 638 N N . LEU A 1 83 ? 26.599 -13.196 -8.520 1.00 52.34 83 LEU A N 1
ATOM 639 C CA . LEU A 1 83 ? 25.416 -13.795 -9.158 1.00 52.34 83 LEU A CA 1
ATOM 640 C C . LEU A 1 83 ? 25.017 -13.100 -10.474 1.00 52.34 83 LEU A C 1
ATOM 642 O O . LEU A 1 83 ? 23.845 -13.077 -10.848 1.00 52.34 83 LEU A O 1
ATOM 646 N N . PHE A 1 84 ? 25.996 -12.564 -11.208 1.00 49.88 84 PHE A N 1
ATOM 647 C CA . PHE A 1 84 ? 25.808 -11.817 -12.464 1.00 49.88 84 PHE A CA 1
ATOM 648 C C . PHE A 1 84 ? 25.075 -12.599 -13.577 1.00 49.88 84 PHE A C 1
ATOM 650 O O . PHE A 1 84 ? 24.591 -12.016 -14.545 1.00 49.88 84 PHE A O 1
ATOM 657 N N . PHE A 1 85 ? 24.997 -13.929 -13.470 1.00 48.41 85 PHE A N 1
ATOM 658 C CA . PHE A 1 85 ? 24.294 -14.794 -14.419 1.00 48.41 85 PHE A CA 1
ATOM 659 C C . PHE A 1 85 ? 22.770 -14.840 -14.192 1.00 48.41 85 PHE A C 1
ATOM 661 O O . PHE A 1 85 ? 22.045 -15.234 -15.103 1.00 48.41 85 PHE A O 1
ATOM 668 N N . VAL A 1 86 ? 22.268 -14.415 -13.023 1.00 47.78 86 VAL A N 1
ATOM 669 C CA . VAL A 1 86 ? 20.827 -14.417 -12.692 1.00 47.78 86 VAL A CA 1
ATOM 670 C C . VAL A 1 86 ? 20.074 -13.310 -13.439 1.00 47.78 86 VAL A C 1
ATOM 672 O O . VAL A 1 86 ? 18.953 -13.539 -13.894 1.00 47.78 86 VAL A O 1
ATOM 675 N N . ASP A 1 87 ? 20.722 -12.166 -13.683 1.00 44.34 87 ASP A N 1
ATOM 676 C CA . ASP A 1 87 ? 20.174 -11.063 -14.493 1.00 44.34 87 ASP A CA 1
ATOM 677 C C . ASP A 1 87 ? 19.848 -11.500 -15.937 1.00 44.34 87 ASP A C 1
ATOM 679 O O . ASP A 1 87 ? 18.950 -10.951 -16.570 1.00 44.34 87 ASP A O 1
ATOM 683 N N . LYS A 1 88 ? 20.529 -12.531 -16.462 1.00 36.75 88 LYS A N 1
ATOM 684 C CA . LYS A 1 88 ? 20.273 -13.082 -17.807 1.00 36.75 88 LYS A CA 1
ATOM 685 C C . LYS A 1 88 ? 19.090 -14.054 -17.862 1.00 36.75 88 LYS A C 1
ATOM 687 O O . LYS A 1 88 ? 18.603 -14.343 -18.951 1.00 36.75 88 LYS A O 1
ATOM 692 N N . VAL A 1 89 ? 18.638 -14.563 -16.714 1.00 36.44 89 VAL A N 1
ATOM 693 C CA . VAL A 1 89 ? 17.528 -15.529 -16.602 1.00 36.44 89 VAL A CA 1
ATOM 694 C C . VAL A 1 89 ? 16.230 -14.835 -16.178 1.00 36.44 89 VAL A C 1
ATOM 696 O O . VAL A 1 89 ? 15.139 -15.287 -16.519 1.00 36.44 89 VAL A O 1
ATOM 699 N N . ALA A 1 90 ? 16.333 -13.708 -15.471 1.00 40.12 90 ALA A N 1
ATOM 700 C CA . ALA A 1 90 ? 15.203 -12.983 -14.912 1.00 40.12 90 ALA A CA 1
ATOM 701 C C . ALA A 1 90 ? 14.891 -11.698 -15.701 1.00 40.12 90 ALA A C 1
ATOM 703 O O . ALA A 1 90 ? 15.110 -10.579 -15.238 1.00 40.12 90 ALA A O 1
ATOM 704 N N . THR A 1 91 ? 14.328 -11.849 -16.902 1.00 33.25 91 THR A N 1
ATOM 705 C CA . THR A 1 91 ? 13.658 -10.746 -17.610 1.00 33.25 91 THR A CA 1
ATOM 706 C C . THR A 1 91 ? 12.591 -10.122 -16.704 1.00 33.25 91 THR A C 1
ATOM 708 O O . THR A 1 91 ? 11.588 -10.767 -16.402 1.00 33.25 91 THR A O 1
ATOM 711 N N . GLY A 1 92 ? 12.793 -8.871 -16.276 1.00 45.56 92 GLY A N 1
ATOM 712 C CA . GLY A 1 92 ? 11.808 -8.107 -15.499 1.00 45.56 92 GLY A CA 1
ATOM 713 C C . GLY A 1 92 ? 12.197 -7.752 -14.061 1.00 45.56 92 GLY A C 1
ATOM 714 O O . GLY A 1 92 ? 11.378 -7.137 -13.380 1.00 45.56 92 GLY A O 1
ATOM 715 N N . ILE A 1 93 ? 13.416 -8.070 -13.601 1.00 50.75 93 ILE A N 1
ATOM 716 C CA . ILE A 1 93 ? 13.957 -7.453 -12.379 1.00 50.75 93 ILE A CA 1
ATOM 717 C C . ILE A 1 93 ? 14.133 -5.958 -12.662 1.00 50.75 93 ILE A C 1
ATOM 719 O O . ILE A 1 93 ? 14.976 -5.561 -13.464 1.00 50.75 93 ILE A O 1
ATOM 723 N N . GLY A 1 94 ? 13.303 -5.119 -12.042 1.00 57.44 94 GLY A N 1
ATOM 724 C CA . GLY A 1 94 ? 13.524 -3.676 -12.075 1.00 57.44 94 GLY A CA 1
ATOM 725 C C . GLY A 1 94 ? 14.740 -3.331 -11.219 1.00 57.44 94 GLY A C 1
ATOM 726 O O . GLY A 1 94 ? 14.885 -3.890 -10.139 1.00 57.44 94 GLY A O 1
ATOM 727 N N . ASP A 1 95 ? 15.596 -2.407 -11.661 1.00 69.31 95 ASP A N 1
ATOM 728 C CA . ASP A 1 95 ? 16.650 -1.822 -10.818 1.00 69.31 95 ASP A CA 1
ATOM 729 C C . ASP A 1 95 ? 16.023 -0.864 -9.788 1.00 69.31 95 ASP A C 1
ATOM 731 O O . ASP A 1 95 ? 16.186 0.362 -9.843 1.00 69.31 95 ASP A O 1
ATOM 735 N N . PHE A 1 96 ? 15.244 -1.430 -8.864 1.00 83.06 96 PHE A N 1
ATOM 736 C CA . PHE A 1 96 ? 14.635 -0.679 -7.784 1.00 83.06 96 PHE A CA 1
ATOM 737 C C . PHE A 1 96 ? 15.663 -0.386 -6.688 1.00 83.06 96 PHE A C 1
ATOM 739 O O . PHE A 1 96 ? 16.505 -1.217 -6.344 1.00 83.06 96 PHE A O 1
ATOM 746 N N . VAL A 1 97 ? 15.580 0.812 -6.120 1.00 89.00 97 VAL A N 1
ATOM 747 C CA . VAL A 1 97 ? 16.279 1.200 -4.893 1.00 89.00 97 VAL A CA 1
ATOM 748 C C . VAL A 1 97 ? 15.291 1.275 -3.736 1.00 89.00 97 VAL A C 1
ATOM 750 O O . VAL A 1 97 ? 14.129 1.639 -3.948 1.00 89.00 97 VAL A O 1
ATOM 753 N N . PRO A 1 98 ? 15.719 0.919 -2.513 1.00 91.25 98 PRO A N 1
ATOM 754 C CA . PRO A 1 98 ? 14.865 1.040 -1.346 1.00 91.25 98 PRO A CA 1
ATOM 755 C C . PRO A 1 98 ? 14.580 2.514 -1.032 1.00 91.25 98 PRO A C 1
ATOM 757 O O . PRO A 1 98 ? 15.388 3.404 -1.296 1.00 91.25 98 PRO A O 1
ATOM 760 N N . GLY A 1 99 ? 13.417 2.774 -0.448 1.00 92.81 99 GLY A N 1
ATOM 761 C CA . GLY A 1 99 ? 13.137 4.016 0.255 1.00 92.81 99 GLY A CA 1
ATOM 762 C C . GLY A 1 99 ? 13.883 4.082 1.587 1.00 92.81 99 GLY A C 1
ATOM 763 O O . GLY A 1 99 ? 14.210 3.064 2.194 1.00 92.81 99 GLY A O 1
ATOM 764 N N . GLU A 1 100 ? 14.109 5.298 2.074 1.00 92.50 100 GLU A N 1
ATOM 765 C CA . GLU A 1 100 ? 14.863 5.539 3.315 1.00 92.50 100 GLU A CA 1
ATOM 766 C C . GLU A 1 100 ? 13.963 5.969 4.478 1.00 92.50 100 GLU A C 1
ATOM 768 O O . GLU A 1 100 ? 14.332 5.866 5.648 1.00 92.50 100 GLU A O 1
ATOM 773 N N . THR A 1 101 ? 12.760 6.454 4.165 1.00 92.69 101 THR A N 1
ATOM 774 C CA . THR A 1 101 ? 11.881 7.114 5.130 1.00 92.69 101 THR A CA 1
ATOM 775 C C . THR A 1 101 ? 10.505 6.464 5.162 1.00 92.69 101 THR A C 1
ATOM 777 O O . THR A 1 101 ? 9.871 6.230 4.134 1.00 92.69 101 THR A O 1
ATOM 780 N N . ARG A 1 102 ? 10.008 6.224 6.378 1.00 94.25 102 ARG A N 1
ATOM 781 C CA . ARG A 1 102 ? 8.624 5.800 6.614 1.00 94.25 102 ARG A CA 1
ATOM 782 C C . ARG A 1 102 ? 7.695 7.004 6.505 1.00 94.25 102 ARG A C 1
ATOM 784 O O . ARG A 1 102 ? 7.962 8.046 7.099 1.00 94.25 102 ARG A O 1
ATOM 791 N N . THR A 1 103 ? 6.563 6.836 5.830 1.00 97.75 103 THR A N 1
ATOM 792 C CA . THR A 1 103 ? 5.592 7.920 5.629 1.00 97.75 103 THR A CA 1
ATOM 793 C C . THR A 1 103 ? 4.306 7.651 6.399 1.00 97.75 103 THR A C 1
ATOM 795 O O . THR A 1 103 ? 3.649 6.628 6.198 1.00 97.75 103 THR A O 1
ATOM 798 N N . ILE A 1 104 ? 3.909 8.610 7.239 1.00 98.25 104 ILE A N 1
ATOM 799 C CA . ILE A 1 104 ? 2.572 8.654 7.836 1.00 98.25 104 ILE A CA 1
ATOM 800 C C . ILE A 1 104 ? 1.690 9.558 6.981 1.00 98.25 104 ILE A C 1
ATOM 802 O O . ILE A 1 104 ? 1.826 10.783 6.967 1.00 98.25 104 ILE A O 1
ATOM 806 N N . PHE A 1 105 ? 0.776 8.930 6.259 1.00 98.44 105 PHE A N 1
ATOM 807 C CA . PHE A 1 105 ? -0.209 9.590 5.427 1.00 98.44 105 PHE A CA 1
ATOM 808 C C . PHE A 1 105 ? -1.324 10.179 6.288 1.00 98.44 105 PHE A C 1
ATOM 810 O O . PHE A 1 105 ? -1.760 9.572 7.268 1.00 98.44 105 PHE A O 1
ATOM 817 N N . ARG A 1 106 ? -1.815 11.356 5.898 1.00 97.56 106 ARG A N 1
ATOM 818 C CA . ARG A 1 106 ? -2.916 12.056 6.568 1.00 97.56 106 ARG A CA 1
ATOM 819 C C . ARG A 1 106 ? -4.096 12.170 5.615 1.00 97.56 106 ARG A C 1
ATOM 821 O O . ARG A 1 106 ? -3.931 12.611 4.480 1.00 97.56 106 ARG A O 1
ATOM 828 N N . VAL A 1 107 ? -5.277 11.779 6.078 1.00 95.69 107 VAL A N 1
ATOM 829 C CA . VAL A 1 107 ? -6.544 11.906 5.346 1.00 95.69 107 VAL A CA 1
ATOM 830 C C . VAL A 1 107 ? -7.637 12.409 6.291 1.00 95.69 107 VAL A C 1
ATOM 832 O O . VAL A 1 107 ? -7.479 12.316 7.512 1.00 95.69 107 VAL A O 1
ATOM 835 N N . PRO A 1 108 ? -8.766 12.928 5.772 1.00 91.50 108 PRO A N 1
ATOM 836 C CA . PRO A 1 108 ? -9.927 13.185 6.612 1.00 91.50 108 PRO A CA 1
ATOM 837 C C . PRO A 1 108 ? -10.320 11.908 7.362 1.00 91.50 108 PRO A C 1
ATOM 839 O O . PRO A 1 108 ? -10.556 10.868 6.746 1.00 91.50 108 PRO A O 1
ATOM 842 N N . GLY A 1 109 ? -10.356 11.987 8.691 1.00 87.69 109 GLY A N 1
ATOM 843 C CA . GLY A 1 109 ? -10.682 10.850 9.547 1.00 87.69 109 GLY A CA 1
ATOM 844 C C . GLY A 1 109 ? -9.498 9.995 9.995 1.00 87.69 109 GLY A C 1
ATOM 845 O O . GLY A 1 109 ? -9.752 8.914 10.498 1.00 87.69 109 GLY A O 1
ATOM 846 N N . GLY A 1 110 ? -8.241 10.426 9.845 1.00 94.50 110 GLY A N 1
ATOM 847 C CA . GLY A 1 110 ? -7.120 9.840 10.591 1.00 94.50 110 GLY A CA 1
ATOM 848 C C . GLY A 1 110 ? -5.814 9.715 9.815 1.00 94.50 110 GLY A C 1
ATOM 849 O O . GLY A 1 110 ? -5.665 10.198 8.687 1.00 94.50 110 GLY A O 1
ATOM 850 N N . THR A 1 111 ? -4.851 9.048 10.439 1.00 97.81 111 THR A N 1
ATOM 851 C CA . THR A 1 111 ? -3.530 8.784 9.861 1.00 97.81 111 THR A CA 1
ATOM 852 C C . THR A 1 111 ? -3.316 7.309 9.548 1.00 97.81 111 THR A C 1
ATOM 854 O O . THR A 1 111 ? -3.790 6.421 10.258 1.00 97.81 111 THR A O 1
ATOM 857 N N . PHE A 1 112 ? -2.546 7.022 8.502 1.00 98.25 112 PHE A N 1
ATOM 858 C CA . PHE A 1 112 ? -2.174 5.650 8.172 1.00 98.25 112 PHE A CA 1
ATOM 859 C C . PHE A 1 112 ? -0.744 5.524 7.689 1.00 98.25 112 PHE A C 1
ATOM 861 O O . PHE A 1 112 ? -0.132 6.488 7.241 1.00 98.25 112 PHE A O 1
ATOM 868 N N . ALA A 1 113 ? -0.240 4.299 7.743 1.00 98.25 113 ALA A N 1
ATOM 869 C CA . ALA A 1 113 ? 0.979 3.915 7.056 1.00 98.25 113 ALA A CA 1
ATOM 870 C C . ALA A 1 113 ? 0.656 2.910 5.954 1.00 98.25 113 ALA A C 1
ATOM 872 O O . ALA A 1 113 ? -0.201 2.036 6.128 1.00 98.25 113 ALA A O 1
ATOM 873 N N . ALA A 1 114 ? 1.343 3.057 4.824 1.00 98.06 114 ALA A N 1
ATOM 874 C CA . ALA A 1 114 ? 1.305 2.088 3.745 1.00 98.06 114 ALA A CA 1
ATOM 875 C C . ALA A 1 114 ? 2.446 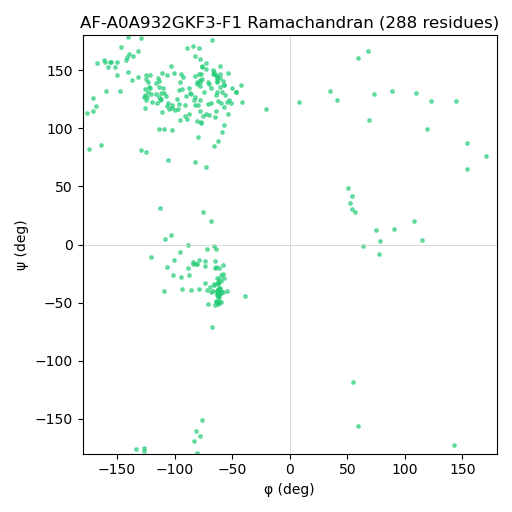1.076 3.915 1.00 98.06 114 ALA A C 1
ATOM 877 O O . ALA A 1 114 ? 3.538 1.434 4.340 1.00 98.06 114 ALA A O 1
ATOM 878 N N . SER A 1 115 ? 2.179 -0.174 3.559 1.00 97.75 115 SER A N 1
ATOM 879 C CA . SER A 1 115 ? 3.180 -1.212 3.304 1.00 97.75 115 SER A CA 1
ATOM 880 C C . SER A 1 115 ? 2.960 -1.731 1.892 1.00 97.75 115 SER A C 1
ATOM 882 O O . SER A 1 115 ? 1.808 -1.894 1.467 1.00 97.75 115 SER A O 1
ATOM 884 N N . ILE A 1 116 ? 4.036 -1.993 1.161 1.00 96.56 116 ILE A N 1
ATOM 885 C CA . ILE A 1 116 ? 3.951 -2.460 -0.216 1.00 96.56 116 ILE A CA 1
ATOM 886 C C . ILE A 1 116 ? 4.309 -3.940 -0.249 1.00 96.56 116 ILE A C 1
ATOM 888 O O . ILE A 1 116 ? 5.416 -4.353 0.090 1.00 96.56 116 ILE A O 1
ATOM 892 N N . CYS A 1 117 ? 3.360 -4.757 -0.696 1.00 92.75 117 CYS A N 1
ATOM 893 C CA . CYS A 1 117 ? 3.572 -6.167 -0.967 1.00 92.75 117 CYS A CA 1
ATOM 894 C C . CYS A 1 117 ? 4.140 -6.912 0.249 1.00 92.75 117 CYS A C 1
ATOM 896 O O . CYS A 1 117 ? 3.505 -6.953 1.304 1.00 92.75 117 CYS A O 1
ATOM 898 N N . PHE A 1 118 ? 5.337 -7.465 0.075 1.00 87.62 118 PHE A N 1
ATOM 899 C CA . PHE A 1 118 ? 6.094 -8.287 0.998 1.00 87.62 118 PHE A CA 1
ATOM 900 C C . PHE A 1 118 ? 6.384 -7.587 2.328 1.00 87.62 118 PHE A C 1
ATOM 902 O O . PHE A 1 118 ? 6.484 -8.253 3.349 1.00 87.62 118 PHE A O 1
ATOM 909 N N . GLU A 1 119 ? 6.420 -6.253 2.370 1.00 94.69 119 GLU A N 1
ATOM 910 C CA . GLU A 1 119 ? 6.721 -5.496 3.593 1.00 94.69 119 GLU A CA 1
ATOM 911 C C . GLU A 1 119 ? 5.782 -5.816 4.762 1.00 94.69 119 GLU A C 1
ATOM 913 O O . GLU A 1 119 ? 6.180 -5.769 5.926 1.00 94.69 119 GLU A O 1
ATOM 918 N N . VAL A 1 120 ? 4.537 -6.202 4.468 1.00 96.06 120 VAL A N 1
ATOM 919 C CA . VAL A 1 120 ? 3.543 -6.516 5.500 1.00 96.06 120 VAL A CA 1
ATOM 920 C C . VAL A 1 120 ? 3.926 -7.741 6.340 1.00 96.06 120 VAL A C 1
ATOM 922 O O . VAL A 1 120 ? 3.452 -7.899 7.467 1.00 96.06 120 VAL A O 1
ATOM 925 N N . ILE A 1 121 ? 4.809 -8.611 5.842 1.00 95.12 121 ILE A N 1
ATOM 926 C CA . ILE A 1 121 ? 5.227 -9.800 6.590 1.00 95.12 121 ILE A CA 1
ATOM 927 C C . ILE A 1 121 ? 6.273 -9.478 7.664 1.00 95.12 121 ILE A C 1
ATOM 929 O O . ILE A 1 121 ? 6.473 -10.298 8.559 1.00 95.12 121 ILE A O 1
ATOM 933 N N . PHE A 1 122 ? 6.876 -8.282 7.640 1.00 95.50 122 PHE A N 1
ATOM 934 C CA . PHE A 1 122 ? 7.874 -7.840 8.615 1.00 95.50 122 PHE A CA 1
ATOM 935 C C . PHE A 1 122 ? 7.200 -7.145 9.811 1.00 95.50 122 PHE A C 1
ATOM 937 O O . PHE A 1 122 ? 6.736 -6.007 9.693 1.00 95.50 122 PHE A O 1
ATOM 944 N N . PRO A 1 123 ? 7.150 -7.775 11.002 1.00 95.69 123 PRO A N 1
ATOM 945 C CA . PRO A 1 123 ? 6.430 -7.210 12.146 1.00 95.69 123 PRO A CA 1
ATOM 946 C C . PRO A 1 123 ? 7.055 -5.904 12.650 1.00 95.69 123 PRO A C 1
ATOM 948 O O . PRO A 1 123 ? 6.350 -5.012 13.122 1.00 95.69 123 PRO A O 1
ATOM 951 N N . ALA A 1 124 ? 8.385 -5.791 12.567 1.00 95.19 124 ALA A N 1
ATOM 952 C CA . ALA A 1 124 ? 9.121 -4.619 13.028 1.00 95.19 124 ALA A CA 1
ATOM 953 C C . ALA A 1 124 ? 8.750 -3.356 12.239 1.00 95.19 124 ALA A C 1
ATOM 955 O O . ALA A 1 124 ? 8.543 -2.311 12.853 1.00 95.19 124 ALA A O 1
ATOM 956 N N . GLU A 1 125 ? 8.575 -3.474 10.921 1.00 93.69 125 GLU A N 1
ATOM 957 C CA . GLU A 1 125 ? 8.199 -2.354 10.054 1.00 93.69 125 GLU A CA 1
ATOM 958 C C . GLU A 1 125 ? 6.818 -1.811 10.392 1.00 93.69 125 GLU A C 1
ATOM 960 O O . GLU A 1 125 ? 6.637 -0.612 10.616 1.00 93.69 125 GLU A O 1
ATOM 965 N N . VAL A 1 126 ? 5.843 -2.710 10.525 1.00 96.06 126 VAL A N 1
ATOM 966 C CA . VAL A 1 126 ? 4.476 -2.314 10.860 1.00 96.06 126 VAL A CA 1
ATOM 967 C C . VAL A 1 126 ? 4.398 -1.729 12.271 1.00 96.06 126 VAL A C 1
ATOM 969 O O . VAL A 1 126 ? 3.722 -0.723 12.491 1.00 96.06 126 VAL A O 1
ATOM 972 N N . ARG A 1 127 ? 5.126 -2.305 13.235 1.00 96.62 127 ARG A N 1
ATOM 973 C CA . ARG A 1 127 ? 5.195 -1.762 14.598 1.00 96.62 127 ARG A CA 1
ATOM 974 C C . ARG A 1 127 ? 5.819 -0.367 14.618 1.00 96.62 127 ARG A C 1
ATOM 976 O O . ARG A 1 127 ? 5.290 0.507 15.302 1.00 96.62 127 ARG A O 1
ATOM 983 N N . ALA A 1 128 ? 6.901 -0.147 13.870 1.00 96.38 128 ALA A N 1
ATOM 984 C CA . ALA A 1 128 ? 7.547 1.159 13.764 1.00 96.38 128 ALA A CA 1
ATOM 985 C C . ALA A 1 128 ? 6.604 2.207 13.153 1.00 96.38 128 ALA A C 1
ATOM 987 O O . ALA A 1 128 ? 6.503 3.317 13.669 1.00 96.38 128 ALA A O 1
ATOM 988 N N . ALA A 1 129 ? 5.845 1.841 12.119 1.00 96.56 129 ALA A N 1
ATOM 989 C CA . ALA A 1 129 ? 4.836 2.709 11.521 1.00 96.56 129 ALA A CA 1
ATOM 990 C C . ALA A 1 129 ? 3.714 3.102 12.504 1.00 96.56 129 ALA A C 1
ATOM 992 O O . ALA A 1 129 ? 3.306 4.263 12.566 1.00 96.56 129 ALA A O 1
ATOM 993 N N . VAL A 1 130 ? 3.232 2.157 13.318 1.00 97.50 130 VAL A N 1
ATOM 994 C CA . VAL A 1 130 ? 2.225 2.442 14.354 1.00 97.50 130 VAL A CA 1
ATOM 995 C C . VAL A 1 130 ? 2.798 3.307 15.474 1.00 97.50 130 VAL A C 1
ATOM 997 O O . VAL A 1 130 ? 2.130 4.247 15.904 1.00 97.50 130 VAL A O 1
ATOM 1000 N N . ALA A 1 131 ? 4.037 3.054 15.902 1.00 96.94 131 ALA A N 1
ATOM 1001 C CA . ALA A 1 131 ? 4.742 3.909 16.858 1.00 96.94 131 ALA A CA 1
ATOM 1002 C C . ALA A 1 131 ? 4.958 5.335 16.313 1.00 96.94 131 ALA A C 1
ATOM 1004 O O . ALA A 1 131 ? 4.867 6.298 17.068 1.00 96.94 131 ALA A O 1
ATOM 1005 N N . GLY A 1 132 ? 5.156 5.472 14.997 1.00 96.25 132 GLY A N 1
ATOM 1006 C CA . GLY A 1 132 ? 5.227 6.751 14.286 1.00 96.25 132 GLY A CA 1
ATOM 1007 C C . GLY A 1 132 ? 3.887 7.483 14.143 1.00 96.25 132 GLY A C 1
ATOM 1008 O O . GLY A 1 132 ? 3.860 8.605 13.644 1.00 96.25 132 GLY A O 1
ATOM 1009 N N . GLY A 1 133 ? 2.778 6.884 14.589 1.00 96.69 133 GLY A N 1
ATOM 1010 C CA . GLY A 1 133 ? 1.470 7.532 14.645 1.00 96.69 133 GLY A CA 1
ATOM 1011 C C . GLY A 1 133 ? 0.455 7.044 13.615 1.00 96.69 133 GLY A C 1
ATOM 1012 O O . GLY A 1 133 ? -0.499 7.770 13.356 1.00 96.69 133 GLY A O 1
ATOM 1013 N N . ALA A 1 134 ? 0.615 5.855 13.024 1.00 97.75 134 ALA A N 1
ATOM 1014 C CA . ALA A 1 134 ? -0.432 5.258 12.191 1.00 97.75 134 ALA A CA 1
ATOM 1015 C C . ALA A 1 134 ? -1.641 4.789 13.034 1.00 97.75 134 ALA A C 1
ATOM 1017 O O . ALA A 1 134 ? -1.529 3.926 13.916 1.00 97.75 134 ALA A O 1
ATOM 1018 N N . GLU A 1 135 ? -2.821 5.337 12.739 1.00 97.56 135 GLU A N 1
ATOM 1019 C CA . GLU A 1 135 ? -4.101 4.972 13.360 1.00 97.56 135 GLU A CA 1
ATOM 1020 C C . GLU A 1 135 ? -4.802 3.820 12.622 1.00 97.56 135 GLU A C 1
ATOM 1022 O O . GLU A 1 135 ? -5.606 3.100 13.210 1.00 97.56 135 GLU A O 1
ATOM 1027 N N . PHE A 1 136 ? -4.452 3.575 11.362 1.00 97.69 136 PHE A N 1
ATOM 1028 C CA . PHE A 1 136 ? -4.790 2.355 10.631 1.00 97.69 136 PHE A CA 1
ATOM 1029 C C . PHE A 1 136 ? -3.680 1.990 9.639 1.00 97.69 136 PHE A C 1
ATOM 1031 O O . PHE A 1 136 ? -2.738 2.752 9.417 1.00 97.69 136 PHE A O 1
ATOM 1038 N N . LEU A 1 137 ? -3.766 0.793 9.068 1.00 98.25 137 LEU A N 1
ATOM 1039 C CA . LEU A 1 137 ? -2.768 0.254 8.152 1.00 98.25 137 LEU A CA 1
ATOM 1040 C C . LEU A 1 137 ? -3.359 0.091 6.756 1.00 98.25 137 LEU A C 1
ATOM 1042 O O . LEU A 1 137 ? -4.514 -0.307 6.592 1.00 98.25 137 LEU A O 1
ATOM 1046 N N . VAL A 1 138 ? -2.542 0.355 5.744 1.00 98.31 138 VAL A N 1
ATOM 1047 C CA . VAL A 1 138 ? -2.874 0.082 4.348 1.00 98.31 138 VAL A CA 1
ATOM 1048 C C . VAL A 1 138 ? -1.794 -0.818 3.764 1.00 98.31 138 VAL A C 1
ATOM 1050 O O . VAL A 1 138 ? -0.604 -0.565 3.922 1.00 98.31 138 VAL A O 1
ATOM 1053 N N . ASN A 1 139 ? -2.201 -1.885 3.092 1.00 98.19 139 ASN A N 1
ATOM 1054 C CA . ASN A 1 139 ? -1.302 -2.737 2.331 1.00 98.19 139 ASN A CA 1
ATOM 1055 C C . ASN A 1 139 ? -1.725 -2.729 0.864 1.00 98.19 139 ASN A C 1
ATOM 1057 O O . ASN A 1 139 ? -2.867 -3.061 0.546 1.00 98.19 139 ASN A O 1
ATOM 1061 N N . ILE A 1 140 ? -0.815 -2.344 -0.024 1.00 97.69 140 ILE A N 1
ATOM 1062 C CA . ILE A 1 140 ? -1.027 -2.415 -1.472 1.00 97.69 140 ILE A CA 1
ATOM 1063 C C . ILE A 1 140 ? -0.120 -3.498 -2.040 1.00 97.69 140 ILE A C 1
ATOM 1065 O O . ILE A 1 140 ? 1.036 -3.590 -1.646 1.00 97.69 140 ILE A O 1
ATOM 1069 N N . THR A 1 141 ? -0.628 -4.367 -2.909 1.00 93.38 141 THR A N 1
ATOM 1070 C CA . THR A 1 141 ? 0.137 -5.550 -3.340 1.00 93.38 141 THR A CA 1
ATOM 1071 C C . THR A 1 141 ? -0.295 -6.076 -4.704 1.00 93.38 141 THR A C 1
ATOM 1073 O O . THR A 1 141 ? -1.429 -5.865 -5.140 1.00 93.38 141 THR A O 1
ATOM 1076 N N . ASN A 1 142 ? 0.598 -6.793 -5.374 1.00 89.69 142 ASN A N 1
ATOM 1077 C CA . ASN A 1 142 ? 0.330 -7.485 -6.621 1.00 89.69 142 ASN A CA 1
ATOM 1078 C C . ASN A 1 142 ? 0.672 -8.982 -6.530 1.00 89.69 142 ASN A C 1
ATOM 1080 O O . ASN A 1 142 ? 1.673 -9.422 -7.062 1.00 89.69 142 ASN A O 1
ATOM 1084 N N . ASP A 1 143 ? -0.185 -9.814 -5.936 1.00 83.75 143 ASP A N 1
ATOM 1085 C CA . ASP A 1 143 ? 0.078 -11.262 -5.787 1.00 83.75 143 ASP A CA 1
ATOM 1086 C C . ASP A 1 143 ? 0.071 -12.083 -7.115 1.00 83.75 143 ASP A C 1
ATOM 1088 O O . ASP A 1 143 ? -0.119 -13.301 -7.089 1.00 83.75 143 ASP A O 1
ATOM 1092 N N . ALA A 1 144 ? 0.253 -11.467 -8.291 1.00 76.19 144 ALA A N 1
ATOM 1093 C CA . ALA A 1 144 ? 0.153 -12.134 -9.595 1.00 76.19 144 ALA A CA 1
ATOM 1094 C C . ALA A 1 144 ? 1.175 -13.261 -9.781 1.00 76.19 144 ALA A C 1
ATOM 1096 O O . ALA A 1 144 ? 0.824 -14.315 -10.309 1.00 76.19 144 ALA A O 1
ATOM 1097 N N . TRP A 1 145 ? 2.401 -13.071 -9.292 1.00 70.38 145 TRP A N 1
ATOM 1098 C CA . TRP A 1 145 ? 3.487 -14.055 -9.369 1.00 70.38 145 TRP A CA 1
ATOM 1099 C C . TRP A 1 145 ? 3.199 -15.348 -8.596 1.00 70.38 145 TRP A C 1
ATOM 1101 O O . TRP A 1 145 ? 3.799 -16.377 -8.883 1.00 70.38 145 TRP A O 1
ATOM 1111 N N . PHE A 1 146 ? 2.260 -15.334 -7.645 1.00 76.12 146 PHE A N 1
ATOM 1112 C CA . PHE A 1 146 ? 1.874 -16.539 -6.911 1.00 76.12 146 PHE A CA 1
ATOM 1113 C C . PHE A 1 146 ? 0.832 -17.398 -7.634 1.00 76.12 146 PHE A C 1
ATOM 1115 O O . PHE A 1 146 ? 0.615 -18.547 -7.240 1.00 76.12 146 PHE A O 1
ATOM 1122 N N . GLY A 1 147 ? 0.165 -16.867 -8.662 1.00 75.56 147 GLY A N 1
ATOM 1123 C CA . GLY A 1 147 ? -0.853 -17.605 -9.401 1.00 75.56 147 GLY A CA 1
ATOM 1124 C C . GLY A 1 147 ? -2.027 -18.082 -8.530 1.00 75.56 147 GLY A C 1
ATOM 1125 O O . GLY A 1 147 ? -2.329 -17.547 -7.460 1.00 75.56 147 GLY A O 1
ATOM 1126 N N . ARG A 1 148 ? -2.711 -19.135 -8.993 1.00 86.75 148 ARG A N 1
ATOM 1127 C CA . ARG A 1 148 ? -3.756 -19.835 -8.227 1.00 86.75 148 ARG A CA 1
ATOM 1128 C C . ARG A 1 148 ? -3.121 -20.844 -7.264 1.00 86.75 148 ARG A C 1
ATOM 1130 O O . ARG A 1 148 ? -3.211 -22.046 -7.478 1.00 86.75 148 ARG A O 1
ATOM 1137 N N . SER A 1 149 ? -2.474 -20.346 -6.215 1.00 86.81 149 SER A N 1
ATOM 1138 C CA . SER A 1 149 ? -1.830 -21.165 -5.179 1.00 86.81 149 SER A CA 1
ATOM 1139 C C . SER A 1 149 ? -2.305 -20.792 -3.769 1.00 86.81 149 SER A C 1
ATOM 1141 O O . SER A 1 149 ? -3.165 -19.929 -3.586 1.00 86.81 149 SER A O 1
ATOM 1143 N N . ALA A 1 150 ? -1.745 -21.444 -2.746 1.00 91.44 150 ALA A N 1
ATOM 1144 C CA . ALA A 1 150 ? -1.998 -21.102 -1.346 1.00 91.44 150 ALA A CA 1
ATOM 1145 C C . ALA A 1 150 ? -1.295 -19.802 -0.902 1.00 91.44 150 ALA A C 1
ATOM 1147 O O . ALA A 1 150 ? -1.693 -19.209 0.105 1.00 91.44 150 ALA A O 1
ATOM 1148 N N . ALA A 1 151 ? -0.277 -19.345 -1.637 1.00 89.00 151 ALA A N 1
ATOM 1149 C CA . ALA A 1 151 ? 0.583 -18.243 -1.216 1.00 89.00 151 ALA A CA 1
ATOM 1150 C C . ALA A 1 151 ? -0.159 -16.903 -1.016 1.00 89.00 151 ALA A C 1
ATOM 1152 O O . ALA A 1 151 ? 0.052 -16.287 0.028 1.00 89.00 151 ALA A O 1
ATOM 1153 N N . PRO A 1 152 ? -1.108 -16.462 -1.875 1.00 91.06 152 PRO A N 1
ATOM 1154 C CA . PRO A 1 152 ? -1.864 -15.230 -1.621 1.00 91.06 152 PRO A CA 1
ATOM 1155 C C . PRO A 1 152 ? -2.712 -15.298 -0.343 1.00 91.06 152 PRO A C 1
ATOM 1157 O O . PRO A 1 152 ? -2.869 -14.307 0.370 1.00 91.06 152 PRO A O 1
ATOM 1160 N N . ALA A 1 153 ? -3.247 -16.481 -0.018 1.00 94.88 153 ALA A N 1
ATOM 1161 C CA . ALA A 1 153 ? -4.014 -16.690 1.206 1.00 94.88 153 ALA A CA 1
ATOM 1162 C C . ALA A 1 153 ? -3.110 -16.681 2.449 1.00 94.88 153 ALA A C 1
ATOM 1164 O O . ALA A 1 153 ? -3.479 -16.108 3.474 1.00 94.88 153 ALA A O 1
ATOM 1165 N N . GLN A 1 154 ? -1.914 -17.269 2.362 1.00 96.12 154 GLN A N 1
ATOM 1166 C CA . GLN A 1 154 ? -0.897 -17.177 3.415 1.00 96.12 154 GLN A CA 1
ATOM 1167 C C . GLN A 1 154 ? -0.435 -15.726 3.613 1.00 96.12 154 GLN A C 1
ATOM 1169 O O . GLN A 1 154 ? -0.369 -15.253 4.747 1.00 96.12 154 GLN A O 1
ATOM 1174 N N . HIS A 1 155 ? -0.215 -14.992 2.522 1.00 95.38 155 HIS A N 1
ATOM 1175 C CA . HIS A 1 155 ? 0.160 -13.582 2.545 1.00 95.38 155 HIS A CA 1
ATOM 1176 C C . HIS A 1 155 ? -0.917 -12.714 3.216 1.00 95.38 155 HIS A C 1
ATOM 1178 O O . HIS A 1 155 ? -0.604 -11.927 4.112 1.00 95.38 155 HIS A O 1
ATOM 1184 N N . LEU A 1 156 ? -2.199 -12.921 2.886 1.00 97.19 156 LEU A N 1
ATOM 1185 C CA . LEU A 1 156 ? -3.311 -12.265 3.582 1.00 97.19 156 LEU A CA 1
ATOM 1186 C C . LEU A 1 156 ? -3.338 -12.601 5.081 1.00 97.19 156 LEU A C 1
ATOM 1188 O O . LEU A 1 156 ? -3.583 -11.715 5.897 1.00 97.19 156 LEU A O 1
ATOM 1192 N N . ARG A 1 157 ? -3.090 -13.859 5.466 1.00 97.69 157 ARG A N 1
ATOM 1193 C CA . ARG A 1 157 ? -3.055 -14.246 6.886 1.00 97.69 157 ARG A CA 1
ATOM 1194 C C . ARG A 1 157 ? -1.940 -13.526 7.637 1.00 97.69 157 ARG A C 1
ATOM 1196 O O . ARG A 1 157 ? -2.193 -13.024 8.725 1.00 97.69 157 ARG A O 1
ATOM 1203 N N . MET A 1 158 ? -0.749 -13.407 7.051 1.00 97.88 158 MET A N 1
ATOM 1204 C CA . MET A 1 158 ? 0.345 -12.626 7.643 1.00 97.88 158 MET A CA 1
ATOM 1205 C C . MET A 1 158 ? -0.031 -11.148 7.799 1.00 97.88 158 MET A C 1
ATOM 1207 O O . MET A 1 158 ? 0.203 -10.567 8.857 1.00 97.88 158 MET A O 1
ATOM 1211 N N . ALA A 1 159 ? -0.703 -10.558 6.806 1.00 97.81 159 ALA A N 1
ATOM 1212 C CA . ALA A 1 159 ? -1.244 -9.206 6.936 1.00 97.81 159 ALA A CA 1
ATOM 1213 C C . ALA A 1 159 ? -2.286 -9.104 8.067 1.00 97.81 159 ALA A C 1
ATOM 1215 O O . ALA A 1 159 ? -2.289 -8.138 8.826 1.00 97.81 159 ALA A O 1
ATOM 1216 N N . ALA A 1 160 ? -3.135 -10.117 8.246 1.00 98.31 160 ALA A N 1
ATOM 1217 C CA . ALA A 1 160 ? -4.102 -10.135 9.338 1.00 98.31 160 ALA A CA 1
ATOM 1218 C C . ALA A 1 160 ? -3.440 -10.220 10.727 1.00 98.31 160 ALA A C 1
ATOM 1220 O O . ALA A 1 160 ? -3.907 -9.570 11.664 1.00 98.31 160 ALA A O 1
ATOM 1221 N N . PHE A 1 161 ? -2.315 -10.933 10.855 1.00 98.25 161 PHE A N 1
ATOM 1222 C CA . PHE A 1 161 ? -1.512 -10.920 12.084 1.00 98.25 161 PHE A CA 1
ATOM 1223 C C . PHE A 1 161 ? -1.003 -9.517 12.426 1.00 98.25 161 PHE A C 1
ATOM 1225 O O . PHE A 1 161 ? -1.038 -9.131 13.590 1.00 98.25 161 PHE A O 1
ATOM 1232 N N . ARG A 1 162 ? -0.622 -8.704 11.434 1.00 98.25 162 ARG A N 1
ATOM 1233 C CA . ARG A 1 162 ? -0.206 -7.312 11.674 1.00 98.25 162 ARG A CA 1
ATOM 1234 C C . ARG A 1 162 ? -1.314 -6.446 12.268 1.00 98.25 162 ARG A C 1
ATOM 1236 O O . ARG A 1 162 ? -1.052 -5.643 13.166 1.00 98.25 162 ARG A O 1
ATOM 1243 N N . ALA A 1 163 ? -2.547 -6.626 11.797 1.00 97.88 163 ALA A N 1
ATOM 1244 C CA . ALA A 1 163 ? -3.722 -5.952 12.349 1.00 97.88 163 ALA A CA 1
ATOM 1245 C C . ALA A 1 163 ? -3.962 -6.353 13.818 1.00 97.88 163 ALA A C 1
ATOM 1247 O O . ALA A 1 163 ? -4.152 -5.489 14.680 1.00 97.88 163 ALA A O 1
ATOM 1248 N N . LEU A 1 164 ? -3.867 -7.656 14.110 1.00 97.81 164 LEU A N 1
ATOM 1249 C CA . LEU A 1 164 ? -4.000 -8.220 15.456 1.00 97.81 164 LEU A CA 1
ATOM 1250 C C . LEU A 1 164 ? -2.917 -7.706 16.419 1.00 97.81 164 LEU A C 1
ATOM 1252 O O . LEU A 1 164 ? -3.231 -7.231 17.509 1.00 97.81 164 LEU A O 1
ATOM 1256 N N . GLU A 1 165 ? -1.649 -7.786 16.019 1.00 97.88 165 GLU A N 1
ATOM 1257 C CA . GLU A 1 165 ? -0.493 -7.414 16.846 1.00 97.88 165 GLU A CA 1
ATOM 1258 C C . GLU A 1 165 ? -0.508 -5.938 17.232 1.00 97.88 165 GLU A C 1
ATOM 1260 O O . GLU A 1 165 ? -0.166 -5.576 18.356 1.00 97.88 165 GLU A O 1
ATOM 1265 N N . THR A 1 166 ? -0.922 -5.077 16.304 1.00 97.50 166 THR A N 1
ATOM 1266 C CA . THR A 1 166 ? -0.910 -3.626 16.516 1.00 97.50 166 THR A CA 1
ATOM 1267 C C . THR A 1 166 ? -2.240 -3.071 17.009 1.00 97.50 166 THR A C 1
ATOM 1269 O O . THR A 1 166 ? -2.322 -1.888 17.348 1.00 97.50 166 THR A O 1
ATOM 1272 N N . ARG A 1 167 ? -3.289 -3.902 17.070 1.00 97.19 167 ARG A N 1
ATOM 1273 C CA . ARG A 1 167 ? -4.672 -3.475 17.327 1.00 97.19 167 ARG A CA 1
ATOM 1274 C C . ARG A 1 167 ? -5.074 -2.331 16.395 1.00 97.19 167 ARG A C 1
ATOM 1276 O O . ARG A 1 167 ? -5.571 -1.291 16.836 1.00 97.19 167 ARG A O 1
ATOM 1283 N N . ARG A 1 168 ? -4.808 -2.501 15.103 1.00 97.44 168 ARG A N 1
ATOM 1284 C CA . ARG A 1 168 ? -5.164 -1.549 14.047 1.00 97.44 168 ARG A CA 1
ATOM 1285 C C . ARG A 1 168 ? -5.987 -2.260 12.995 1.00 97.44 168 ARG A C 1
ATOM 1287 O O . ARG A 1 168 ? -5.756 -3.427 12.709 1.00 97.44 168 ARG A O 1
ATOM 1294 N N . TYR A 1 169 ? -6.935 -1.544 12.406 1.00 97.81 169 TYR A N 1
ATOM 1295 C CA . TYR A 1 169 ? -7.559 -2.019 11.179 1.00 97.81 169 TYR A CA 1
ATOM 1296 C C . TYR A 1 169 ? -6.529 -2.036 10.051 1.00 97.81 169 TYR A C 1
ATOM 1298 O O . TYR A 1 169 ? -5.642 -1.179 10.003 1.00 97.81 169 TYR A O 1
ATOM 1306 N N . LEU A 1 170 ? -6.691 -2.975 9.122 1.00 98.00 170 LEU A N 1
ATOM 1307 C CA . LEU A 1 170 ? -5.881 -3.065 7.915 1.00 98.00 170 LEU A CA 1
ATOM 1308 C C . LEU A 1 170 ? -6.773 -3.122 6.675 1.00 98.00 170 LEU A C 1
ATOM 1310 O O . LEU A 1 170 ? -7.654 -3.975 6.566 1.00 98.00 170 LEU A O 1
ATOM 1314 N N . ALA A 1 171 ? -6.516 -2.227 5.724 1.00 97.69 171 ALA A N 1
ATOM 1315 C CA . ALA A 1 171 ? -7.097 -2.268 4.389 1.00 97.69 171 ALA A CA 1
ATOM 1316 C C . ALA A 1 171 ? -6.063 -2.807 3.397 1.00 97.69 171 ALA A C 1
ATOM 1318 O O . ALA A 1 171 ? -5.018 -2.194 3.192 1.00 97.69 171 ALA A O 1
ATOM 1319 N N . ARG A 1 172 ? -6.356 -3.945 2.769 1.00 97.75 172 ARG A N 1
ATOM 1320 C CA . ARG A 1 172 ? -5.517 -4.561 1.739 1.00 97.75 172 ARG A CA 1
ATOM 1321 C C . ARG A 1 172 ? -6.143 -4.370 0.363 1.00 97.75 172 ARG A C 1
ATOM 1323 O O . ARG A 1 172 ? -7.258 -4.836 0.133 1.00 97.75 172 ARG A O 1
ATOM 1330 N N . ALA A 1 173 ? -5.406 -3.744 -0.549 1.00 97.56 173 ALA A N 1
ATOM 1331 C CA . ALA A 1 173 ? -5.748 -3.638 -1.963 1.00 97.56 173 ALA A CA 1
ATOM 1332 C C . ALA A 1 173 ? -4.763 -4.473 -2.787 1.00 97.56 173 ALA A C 1
ATOM 1334 O O . ALA A 1 173 ? -3.572 -4.167 -2.851 1.00 97.56 173 ALA A O 1
ATOM 1335 N N . ALA A 1 174 ? -5.269 -5.531 -3.411 1.00 94.19 174 ALA A N 1
ATOM 1336 C CA . ALA A 1 174 ? -4.493 -6.454 -4.225 1.00 94.19 174 ALA A CA 1
ATOM 1337 C C . ALA A 1 174 ? -4.954 -6.418 -5.687 1.00 94.19 174 ALA A C 1
ATOM 1339 O O . ALA A 1 174 ? -6.156 -6.374 -5.940 1.00 94.19 174 ALA A O 1
ATOM 1340 N N . ASN A 1 175 ? -4.011 -6.458 -6.635 1.00 89.88 175 ASN A N 1
ATOM 1341 C CA . ASN A 1 175 ? -4.314 -6.459 -8.072 1.00 89.88 175 ASN A CA 1
ATOM 1342 C C . ASN A 1 175 ? -5.021 -7.759 -8.513 1.00 89.88 175 ASN A C 1
ATOM 1344 O O . ASN A 1 175 ? -6.218 -7.776 -8.780 1.00 89.88 175 ASN A O 1
ATOM 1348 N N . THR A 1 176 ? -4.291 -8.875 -8.539 1.00 85.12 176 THR A N 1
ATOM 1349 C CA . THR A 1 176 ? -4.823 -10.227 -8.820 1.00 85.12 176 THR A CA 1
ATOM 1350 C C . THR A 1 176 ? -5.039 -11.055 -7.549 1.00 85.12 176 THR A C 1
ATOM 1352 O O . THR A 1 176 ? -5.695 -12.099 -7.586 1.00 85.12 176 THR A O 1
ATOM 1355 N N . GLY A 1 177 ? -4.482 -10.582 -6.432 1.00 89.56 177 GLY A N 1
ATOM 1356 C CA . GLY A 1 177 ? -4.555 -11.207 -5.118 1.00 89.56 177 GLY A CA 1
ATOM 1357 C C . GLY A 1 177 ? -5.884 -10.995 -4.399 1.00 89.56 177 GLY A C 1
ATOM 1358 O O . GLY A 1 177 ? -6.894 -10.589 -4.974 1.00 89.56 177 GLY A O 1
ATOM 1359 N N . ILE A 1 178 ? -5.871 -11.264 -3.095 1.00 95.25 178 ILE A N 1
ATOM 1360 C CA . ILE A 1 178 ? -7.043 -11.080 -2.237 1.00 95.25 178 ILE A CA 1
ATOM 1361 C C . ILE A 1 178 ? -7.008 -9.668 -1.649 1.00 95.25 178 ILE A C 1
ATOM 1363 O O . ILE A 1 178 ? -6.173 -9.363 -0.793 1.00 95.25 178 ILE A O 1
ATOM 1367 N N . SER A 1 179 ? -7.932 -8.816 -2.093 1.00 97.50 179 SER A N 1
ATOM 1368 C CA . SER A 1 179 ? -8.231 -7.554 -1.416 1.00 97.50 179 SER A CA 1
ATOM 1369 C C . SER A 1 179 ? -9.103 -7.842 -0.200 1.00 97.50 179 SER A C 1
ATOM 1371 O O . SER A 1 179 ? -9.991 -8.692 -0.275 1.00 97.50 179 SER A O 1
ATOM 1373 N N . ALA A 1 180 ? -8.862 -7.165 0.920 1.00 97.44 180 ALA A N 1
ATOM 1374 C CA . ALA A 1 180 ? -9.562 -7.453 2.167 1.00 97.44 180 ALA A CA 1
ATOM 1375 C C . ALA A 1 180 ? -9.588 -6.264 3.131 1.00 97.44 180 ALA A C 1
ATOM 1377 O O . ALA A 1 180 ? -8.717 -5.399 3.103 1.00 97.44 180 ALA A O 1
ATOM 1378 N N . ALA A 1 181 ? -10.566 -6.269 4.033 1.00 97.75 181 ALA A N 1
ATOM 1379 C CA . ALA A 1 181 ? -10.564 -5.446 5.237 1.00 97.75 181 ALA A CA 1
ATOM 1380 C C . ALA A 1 181 ? -10.412 -6.354 6.460 1.00 97.75 181 ALA A C 1
ATOM 1382 O O . ALA A 1 181 ? -11.140 -7.342 6.585 1.00 97.75 181 ALA A O 1
ATOM 1383 N N . VAL A 1 182 ? -9.485 -6.018 7.353 1.00 98.00 182 VAL A N 1
ATOM 1384 C CA . VAL A 1 182 ? -9.186 -6.785 8.567 1.00 98.00 182 VAL A CA 1
ATOM 1385 C C . VAL A 1 182 ? -9.370 -5.902 9.795 1.00 98.00 182 VAL A C 1
ATOM 1387 O O . VAL A 1 182 ? -8.936 -4.748 9.803 1.00 98.00 182 VAL A O 1
ATOM 1390 N N . ASP A 1 183 ? -10.025 -6.438 10.821 1.00 97.44 183 ASP A N 1
ATOM 1391 C CA . ASP A 1 183 ? -10.242 -5.743 12.088 1.00 97.44 183 ASP A CA 1
ATOM 1392 C C . ASP A 1 183 ? -9.038 -5.860 13.058 1.00 97.44 183 ASP A C 1
ATOM 1394 O O . ASP A 1 183 ? -8.122 -6.657 12.836 1.00 97.44 183 ASP A O 1
ATOM 1398 N N . PRO A 1 184 ? -9.031 -5.105 14.174 1.00 97.75 184 PRO A N 1
ATOM 1399 C CA . PRO A 1 184 ? -7.975 -5.158 15.192 1.00 97.75 184 PRO A CA 1
ATOM 1400 C C . PRO A 1 184 ? -7.839 -6.494 15.938 1.00 97.75 184 PRO A C 1
ATOM 1402 O O . PRO A 1 184 ? -6.963 -6.622 16.792 1.00 97.75 184 PRO A O 1
ATOM 1405 N N . TYR A 1 185 ? -8.720 -7.463 15.678 1.00 97.25 185 TYR A N 1
ATOM 1406 C CA . TYR A 1 185 ? -8.667 -8.822 16.215 1.00 97.25 185 TYR A CA 1
ATOM 1407 C C . TYR A 1 185 ? -8.159 -9.825 15.167 1.00 97.25 185 TYR A C 1
ATOM 1409 O O . TYR A 1 185 ? -8.214 -11.032 15.403 1.00 97.25 185 TYR A O 1
ATOM 1417 N N . GLY A 1 186 ? -7.677 -9.347 14.014 1.00 97.25 186 GLY A N 1
ATOM 1418 C CA . GLY A 1 186 ? -7.178 -10.182 12.922 1.00 97.25 186 GLY A CA 1
ATOM 1419 C C . GLY A 1 186 ? -8.281 -10.869 12.112 1.00 97.25 186 GLY A C 1
ATOM 1420 O O . GLY A 1 186 ? -7.991 -11.781 11.337 1.00 97.25 186 GLY A O 1
ATOM 1421 N N . ARG A 1 187 ? -9.550 -10.471 12.270 1.00 97.88 187 ARG A N 1
ATOM 1422 C CA . ARG A 1 187 ? -10.677 -11.074 11.546 1.00 97.88 187 ARG A CA 1
ATOM 1423 C C . ARG A 1 187 ? -10.849 -10.389 10.200 1.00 97.88 187 ARG A C 1
ATOM 1425 O O . ARG A 1 187 ? -10.936 -9.165 10.119 1.00 97.88 187 ARG A O 1
ATOM 1432 N N . VAL A 1 188 ? -10.950 -11.181 9.137 1.00 97.50 188 VAL A N 1
ATOM 1433 C CA . VAL A 1 188 ? -11.271 -10.677 7.797 1.00 97.50 188 VAL A CA 1
ATOM 1434 C C . VAL A 1 188 ? -12.763 -10.342 7.744 1.00 97.50 188 VAL A C 1
ATOM 1436 O O . VAL A 1 188 ? -13.606 -11.233 7.789 1.00 97.50 188 VAL A O 1
ATOM 1439 N N . LEU A 1 189 ? -13.095 -9.054 7.658 1.00 96.19 189 LEU A N 1
ATOM 1440 C CA . LEU A 1 189 ? -14.475 -8.553 7.631 1.00 96.19 189 LEU A CA 1
ATOM 1441 C C . LEU A 1 189 ? -15.121 -8.710 6.251 1.00 96.19 189 LEU A C 1
ATOM 1443 O O . LEU A 1 189 ? -16.317 -8.989 6.118 1.00 96.19 189 LEU A O 1
ATOM 1447 N N . ARG A 1 190 ? -14.315 -8.472 5.215 1.00 94.88 190 ARG A N 1
ATOM 1448 C CA . ARG A 1 190 ? -14.667 -8.552 3.796 1.00 94.88 190 ARG A CA 1
ATOM 1449 C C . ARG A 1 190 ? -13.425 -8.949 3.015 1.00 94.88 190 ARG A C 1
ATOM 1451 O O . ARG A 1 190 ? -12.327 -8.513 3.362 1.00 94.88 190 ARG A O 1
ATOM 1458 N N . SER A 1 191 ? -13.609 -9.718 1.951 1.00 96.31 191 SER A N 1
ATOM 1459 C CA . SER A 1 191 ? -12.549 -10.030 1.001 1.00 96.31 191 SER A CA 1
ATOM 1460 C C . SER A 1 191 ? -13.092 -10.261 -0.405 1.00 96.31 191 SER A C 1
ATOM 1462 O O . SER A 1 191 ? -14.265 -10.585 -0.596 1.00 96.31 191 SER A O 1
ATOM 1464 N N . THR A 1 192 ? -12.227 -10.088 -1.400 1.00 96.19 192 THR A N 1
ATOM 1465 C CA . THR A 1 192 ? -12.482 -10.497 -2.784 1.00 96.19 192 THR A CA 1
ATOM 1466 C C . THR A 1 192 ? -12.030 -11.939 -3.018 1.00 96.19 192 THR A C 1
ATOM 1468 O O . THR A 1 192 ? -11.341 -12.540 -2.193 1.00 96.19 192 THR A O 1
ATOM 1471 N N . GLY A 1 193 ? -12.403 -12.505 -4.166 1.00 93.44 193 GLY A N 1
ATOM 1472 C CA . GLY A 1 193 ? -11.765 -13.718 -4.675 1.00 93.44 193 GLY A CA 1
ATOM 1473 C C . GLY A 1 193 ? -10.458 -13.397 -5.403 1.00 93.44 193 GLY A C 1
ATOM 1474 O O . GLY A 1 193 ? -10.247 -12.261 -5.840 1.00 93.44 193 GLY A O 1
ATOM 1475 N N . LEU A 1 194 ? -9.614 -14.412 -5.586 1.00 91.50 194 LEU A N 1
ATOM 1476 C CA . LEU A 1 194 ? -8.450 -14.327 -6.471 1.00 91.50 194 LEU A CA 1
ATOM 1477 C C . LEU A 1 194 ? -8.875 -14.094 -7.924 1.00 91.50 194 LEU A C 1
ATOM 1479 O O . LEU A 1 194 ? -9.880 -14.650 -8.371 1.00 91.50 194 LEU A O 1
ATOM 1483 N N . PHE A 1 195 ? -8.081 -13.314 -8.661 1.00 87.75 195 PHE A N 1
ATOM 1484 C CA . PHE A 1 195 ? -8.303 -12.996 -10.077 1.00 87.75 195 PHE A CA 1
ATOM 1485 C C . PHE A 1 195 ? -9.710 -12.453 -10.364 1.00 87.75 195 PHE A C 1
ATOM 1487 O O . PHE A 1 195 ? -10.303 -12.749 -11.401 1.00 87.75 195 PHE A O 1
ATOM 1494 N N . SER A 1 196 ? -10.268 -11.675 -9.432 1.00 91.06 196 SER A N 1
ATOM 1495 C CA . SER A 1 196 ? -11.593 -11.077 -9.582 1.00 91.06 196 SER A CA 1
ATOM 1496 C C . SER A 1 196 ? -11.500 -9.558 -9.688 1.00 91.06 196 SER A C 1
ATOM 1498 O O . SER A 1 196 ? -10.923 -8.896 -8.829 1.00 91.06 196 SER A O 1
ATOM 1500 N N . ARG A 1 197 ? -12.102 -8.984 -10.737 1.00 92.12 197 ARG A N 1
ATOM 1501 C CA . ARG A 1 197 ? -12.246 -7.530 -10.874 1.00 92.12 197 ARG A CA 1
ATOM 1502 C C . ARG A 1 197 ? -13.420 -7.071 -10.011 1.00 92.12 197 ARG A C 1
ATOM 1504 O O . ARG A 1 197 ? -14.568 -7.123 -10.444 1.00 92.12 197 ARG A O 1
ATOM 1511 N N . ARG A 1 198 ? -13.139 -6.678 -8.769 1.00 93.94 198 ARG A N 1
ATOM 1512 C CA . ARG A 1 198 ? -14.138 -6.209 -7.797 1.00 93.94 198 ARG A CA 1
ATOM 1513 C C . ARG A 1 198 ? -13.595 -5.066 -6.952 1.00 93.94 198 ARG A C 1
ATOM 1515 O O . ARG A 1 198 ? -12.389 -4.922 -6.787 1.00 93.94 198 ARG A O 1
ATOM 1522 N N . THR A 1 199 ? -14.502 -4.293 -6.371 1.00 92.50 199 THR A N 1
ATOM 1523 C CA . THR A 1 199 ? -14.189 -3.357 -5.291 1.00 92.50 199 THR A CA 1
ATOM 1524 C C . THR A 1 199 ? -14.436 -4.031 -3.939 1.00 92.50 199 THR A C 1
ATOM 1526 O O . THR A 1 199 ? -15.326 -4.870 -3.797 1.00 92.50 199 THR A O 1
ATOM 1529 N N . CYS A 1 200 ? -13.633 -3.681 -2.934 1.00 91.75 200 CYS A N 1
ATOM 1530 C CA . CYS A 1 200 ? -13.811 -4.126 -1.553 1.00 91.75 200 CYS A CA 1
ATOM 1531 C C . CYS A 1 200 ? -13.910 -2.895 -0.654 1.00 91.75 200 CYS A C 1
ATOM 1533 O O . CYS A 1 200 ? -13.048 -2.020 -0.704 1.00 91.75 200 CYS A O 1
ATOM 1535 N N . GLY A 1 201 ? -14.963 -2.826 0.159 1.00 88.69 201 GLY A N 1
ATOM 1536 C CA . GLY A 1 201 ? -15.2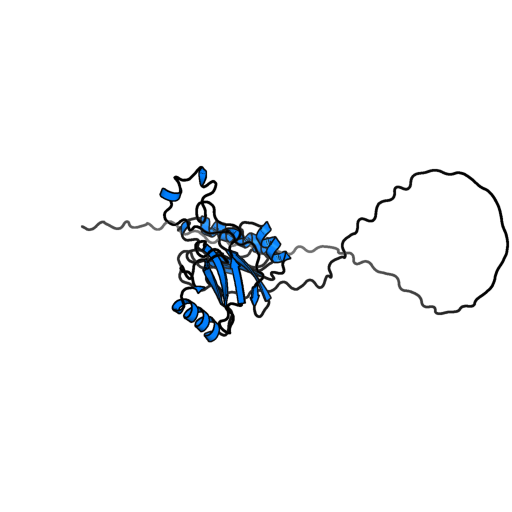13 -1.713 1.067 1.00 88.69 201 GLY A CA 1
ATOM 1537 C C . GLY A 1 201 ? -15.681 -2.205 2.430 1.00 88.69 201 GLY A C 1
ATOM 1538 O O . GLY A 1 201 ? -16.435 -3.171 2.528 1.00 88.69 201 GLY A O 1
ATOM 1539 N N . SER A 1 202 ? -15.219 -1.534 3.480 1.00 90.25 202 SER A N 1
ATOM 1540 C CA . SER A 1 202 ? -15.672 -1.712 4.859 1.00 90.25 202 SER A CA 1
ATOM 1541 C C . SER A 1 202 ? -15.481 -0.401 5.613 1.00 90.25 202 SER A C 1
ATOM 1543 O O . SER A 1 202 ? -14.578 0.371 5.286 1.00 90.25 202 SER A O 1
ATOM 1545 N N . GLY A 1 203 ? -16.295 -0.167 6.642 1.00 89.94 203 GLY A N 1
ATOM 1546 C CA . GLY A 1 203 ? -15.970 0.834 7.654 1.00 89.94 203 GLY A CA 1
ATOM 1547 C C . GLY A 1 203 ? -14.687 0.435 8.386 1.00 89.94 203 GLY A C 1
ATOM 1548 O O . GLY A 1 203 ? -14.477 -0.749 8.665 1.00 89.94 203 GLY A O 1
ATOM 1549 N N . ILE A 1 204 ? -13.831 1.417 8.663 1.00 87.00 204 ILE A N 1
ATOM 1550 C CA . ILE A 1 204 ? -12.606 1.259 9.447 1.00 87.00 204 ILE A CA 1
ATOM 1551 C C . ILE A 1 204 ? -12.776 2.085 10.717 1.00 87.00 204 ILE A C 1
ATOM 1553 O O . ILE A 1 204 ? -13.026 3.286 10.649 1.00 87.00 204 ILE A O 1
ATOM 1557 N N . GLY A 1 205 ? -12.670 1.432 11.872 1.00 84.69 205 GLY A N 1
ATOM 1558 C CA . GLY A 1 205 ? -12.654 2.128 13.152 1.00 84.69 205 GLY A CA 1
ATOM 1559 C C . GLY A 1 205 ? -11.262 2.679 13.441 1.00 84.69 205 GLY A C 1
ATOM 1560 O O . GLY A 1 205 ? -10.267 1.987 13.234 1.00 84.69 205 GLY A O 1
ATOM 1561 N N . LEU A 1 206 ? -11.176 3.898 13.962 1.00 85.56 206 LEU A N 1
ATOM 1562 C CA . LEU A 1 206 ? -9.918 4.390 14.512 1.00 85.56 206 LEU A CA 1
ATOM 1563 C C . LEU A 1 206 ? -9.737 3.873 15.942 1.00 85.56 206 LEU A C 1
ATOM 1565 O O . LEU A 1 206 ? -10.722 3.757 16.683 1.00 85.56 206 LEU A O 1
ATOM 1569 N N . PRO A 1 207 ? -8.498 3.577 16.364 1.00 80.69 207 PRO A N 1
ATOM 1570 C CA . PRO A 1 207 ? -8.212 3.328 17.762 1.00 80.69 207 PRO A CA 1
ATOM 1571 C C . PRO A 1 207 ? -8.671 4.540 18.573 1.00 80.69 207 PRO A C 1
ATOM 1573 O O . PRO A 1 207 ? -8.311 5.681 18.282 1.00 80.69 207 PRO A O 1
ATOM 1576 N N . ARG A 1 208 ? -9.461 4.298 19.622 1.00 67.06 208 ARG A N 1
ATOM 1577 C CA . ARG A 1 208 ? -9.684 5.327 20.638 1.00 67.06 208 ARG A CA 1
ATOM 1578 C C . ARG A 1 208 ? -8.315 5.658 21.219 1.00 67.06 208 ARG A C 1
ATOM 1580 O O . ARG A 1 208 ? -7.645 4.752 21.717 1.00 67.06 208 ARG A O 1
ATOM 1587 N N . ARG A 1 209 ? -7.889 6.925 21.141 1.00 55.53 209 ARG A N 1
ATOM 1588 C CA . ARG A 1 209 ? -6.714 7.377 21.892 1.00 55.53 209 ARG A CA 1
ATOM 1589 C C . ARG A 1 209 ? -6.935 6.952 23.344 1.00 55.53 209 ARG A C 1
ATOM 1591 O O . ARG A 1 209 ? -7.975 7.313 23.903 1.00 55.53 209 ARG A O 1
ATOM 1598 N N . PRO A 1 210 ? -6.045 6.153 23.950 1.00 42.09 210 PRO A N 1
ATOM 1599 C CA . PRO A 1 210 ? -6.165 5.895 25.370 1.00 42.09 210 PRO A CA 1
ATOM 1600 C C . PRO A 1 210 ? -6.095 7.251 26.079 1.00 42.09 210 PRO A C 1
ATOM 1602 O O . PRO A 1 210 ? -5.197 8.040 25.799 1.00 42.09 210 PRO A O 1
ATOM 1605 N N . ALA A 1 211 ? -7.028 7.532 26.990 1.00 38.16 211 ALA A N 1
ATOM 1606 C CA . ALA A 1 211 ? -6.969 8.716 27.855 1.00 38.16 211 ALA A CA 1
ATOM 1607 C C . ALA A 1 211 ? -5.773 8.672 28.834 1.00 38.16 211 ALA A C 1
ATOM 1609 O O . ALA A 1 211 ? -5.547 9.600 29.607 1.00 38.16 211 ALA A O 1
ATOM 1610 N N . TRP A 1 212 ? -4.990 7.593 28.802 1.00 42.12 212 TRP A N 1
ATOM 1611 C CA . TRP A 1 212 ? -3.796 7.417 29.605 1.00 42.12 212 TRP A CA 1
ATOM 1612 C C . TRP A 1 212 ? -2.656 8.243 29.005 1.00 42.12 212 TRP A C 1
ATOM 1614 O O . TRP A 1 212 ? -2.059 7.872 27.993 1.00 42.12 212 TRP A O 1
ATOM 1624 N N . ARG A 1 213 ? -2.349 9.376 29.652 1.00 37.25 213 ARG A N 1
ATOM 1625 C CA . ARG A 1 213 ? -1.019 9.997 29.584 1.00 37.25 213 ARG A CA 1
ATOM 1626 C C . ARG A 1 213 ? 0.036 8.893 29.696 1.00 37.25 213 ARG A C 1
ATOM 1628 O O . ARG A 1 213 ? -0.104 7.997 30.526 1.00 37.25 213 ARG A O 1
ATOM 1635 N N . GLN A 1 214 ? 1.081 8.988 28.875 1.00 41.12 214 GLN A N 1
ATOM 1636 C CA . GLN A 1 214 ? 2.319 8.225 29.044 1.00 41.12 214 GLN A CA 1
ATOM 1637 C C . GLN A 1 214 ? 2.685 8.215 30.539 1.00 41.12 214 GLN A C 1
ATOM 1639 O O . GLN A 1 214 ? 2.808 9.307 31.109 1.00 41.12 214 GLN A O 1
ATOM 1644 N N . PRO A 1 215 ? 2.843 7.054 31.201 1.00 41.28 215 PRO A N 1
ATOM 1645 C CA . PRO A 1 215 ? 3.543 7.029 32.471 1.00 41.28 215 PRO A CA 1
ATOM 1646 C C . PRO A 1 215 ? 4.923 7.612 32.184 1.00 41.28 215 PRO A C 1
ATOM 1648 O O . PRO A 1 215 ? 5.637 7.105 31.316 1.00 41.28 215 PRO A O 1
ATOM 1651 N N . GLY A 1 216 ? 5.254 8.729 32.837 1.00 41.56 216 GLY A N 1
ATOM 1652 C CA . GLY A 1 216 ? 6.605 9.272 32.798 1.00 41.56 216 GLY A CA 1
ATOM 1653 C C . GLY A 1 216 ? 7.579 8.127 33.042 1.00 41.56 216 GLY A C 1
ATOM 1654 O O . GLY A 1 216 ? 7.342 7.305 33.929 1.00 41.56 216 GLY A O 1
ATOM 1655 N N . GLY A 1 217 ? 8.598 8.020 32.189 1.00 34.53 217 GLY A N 1
ATOM 1656 C CA . GLY A 1 217 ? 9.549 6.920 32.243 1.00 34.53 217 GLY A CA 1
ATOM 1657 C C . GLY A 1 217 ? 10.012 6.688 33.677 1.00 34.53 217 GLY A C 1
ATOM 1658 O O . GLY A 1 217 ? 10.372 7.635 34.379 1.00 34.53 217 GLY A O 1
ATOM 1659 N N . CYS A 1 218 ? 9.981 5.432 34.121 1.00 33.72 218 CYS A N 1
ATOM 1660 C CA . CYS A 1 218 ? 10.662 5.035 35.342 1.00 33.72 218 CYS A CA 1
ATOM 1661 C C . CYS A 1 218 ? 12.147 5.364 35.166 1.00 33.72 218 CYS A C 1
ATOM 1663 O O . CYS A 1 218 ? 12.895 4.593 34.569 1.00 33.72 218 CYS A O 1
ATOM 1665 N N . SER A 1 219 ? 12.585 6.516 35.678 1.00 40.53 219 SER A N 1
ATOM 1666 C CA . SER A 1 219 ? 13.999 6.727 35.948 1.00 40.53 219 SER A CA 1
ATOM 1667 C C . SER A 1 219 ? 14.366 5.715 37.027 1.00 40.53 219 SER A C 1
ATOM 1669 O O . SER A 1 219 ? 13.840 5.803 38.141 1.00 40.53 219 SER A O 1
ATOM 1671 N N . ALA A 1 220 ? 15.230 4.757 36.708 1.00 41.12 220 ALA A N 1
ATOM 1672 C CA . ALA A 1 220 ? 15.871 3.920 37.707 1.00 41.12 220 ALA A CA 1
ATOM 1673 C C . ALA A 1 220 ? 16.728 4.830 38.601 1.00 41.12 220 ALA A C 1
ATOM 1675 O O . ALA A 1 220 ? 17.881 5.126 38.299 1.00 41.12 220 ALA A O 1
ATOM 1676 N N . ARG A 1 221 ? 16.129 5.355 39.674 1.00 37.16 221 ARG A N 1
ATOM 1677 C CA . ARG A 1 221 ? 16.863 6.005 40.756 1.00 37.16 221 ARG A CA 1
ATOM 1678 C C . ARG A 1 221 ? 17.361 4.894 41.669 1.00 37.16 221 ARG A C 1
ATOM 1680 O O . ARG A 1 221 ? 16.573 4.077 42.133 1.00 37.16 221 ARG A O 1
ATOM 1687 N N . GLY A 1 222 ? 18.684 4.844 41.801 1.00 36.19 222 GLY A N 1
ATOM 1688 C CA . GLY A 1 222 ? 19.439 3.732 42.354 1.00 36.19 222 GLY A CA 1
ATOM 1689 C C . GLY A 1 222 ? 18.933 3.233 43.702 1.00 36.19 222 GLY A C 1
ATOM 1690 O O . GLY A 1 222 ? 18.692 4.009 44.626 1.00 36.19 222 GLY A O 1
ATOM 1691 N N . LEU A 1 223 ? 18.849 1.909 43.796 1.00 34.47 223 LEU A N 1
ATOM 1692 C CA . LEU A 1 223 ? 18.938 1.177 45.050 1.00 34.47 223 LEU A CA 1
ATOM 1693 C C . LEU A 1 223 ? 20.283 1.542 45.692 1.00 34.47 223 LEU A C 1
ATOM 1695 O O . LEU A 1 223 ? 21.330 1.082 45.241 1.00 34.47 223 LEU A O 1
ATOM 1699 N N . ARG A 1 224 ? 20.267 2.415 46.704 1.00 35.41 224 ARG A N 1
ATOM 1700 C CA . ARG A 1 224 ? 21.385 2.508 47.643 1.00 35.41 224 ARG A CA 1
ATOM 1701 C C . ARG A 1 224 ? 21.243 1.343 48.614 1.00 35.41 224 ARG A C 1
ATOM 1703 O O . ARG A 1 224 ? 20.190 1.149 49.212 1.00 35.41 224 ARG A O 1
ATOM 1710 N N . SER A 1 225 ? 22.299 0.550 48.690 1.00 35.66 225 SER A N 1
ATOM 1711 C CA . SER A 1 225 ? 22.515 -0.485 49.688 1.00 35.66 225 SER A CA 1
ATOM 1712 C C . SER A 1 225 ? 22.783 0.173 51.042 1.00 35.66 225 SER A C 1
ATOM 1714 O O . SER A 1 225 ? 23.834 0.789 51.218 1.00 35.66 225 SER A O 1
ATOM 1716 N N . ASP A 1 226 ? 21.858 0.037 51.988 1.00 35.06 226 ASP A N 1
ATOM 1717 C CA . ASP A 1 226 ? 22.136 0.325 53.394 1.00 35.06 226 ASP A CA 1
ATOM 1718 C C . ASP A 1 226 ? 22.913 -0.852 53.993 1.00 35.06 226 ASP A C 1
ATOM 1720 O O . ASP A 1 226 ? 22.413 -1.976 54.071 1.00 35.06 226 ASP A O 1
ATOM 1724 N N . GLY A 1 227 ? 24.161 -0.591 54.388 1.00 31.09 227 GLY A N 1
ATOM 1725 C CA . GLY A 1 227 ? 25.057 -1.586 54.966 1.00 31.09 227 GLY A CA 1
ATOM 1726 C C . GLY A 1 227 ? 26.270 -0.983 55.681 1.00 31.09 227 GLY A C 1
ATOM 1727 O O . GLY A 1 227 ? 27.343 -0.948 55.095 1.00 31.09 227 GLY A O 1
ATOM 1728 N N . GLN A 1 228 ? 26.059 -0.633 56.964 1.00 30.89 228 GLN A N 1
ATOM 1729 C CA . GLN A 1 228 ? 27.001 -0.647 58.116 1.00 30.89 228 GLN A CA 1
ATOM 1730 C C . GLN A 1 228 ? 28.197 0.339 58.170 1.00 30.89 228 GLN A C 1
ATOM 1732 O O . GLN A 1 228 ? 28.612 0.849 57.137 1.00 30.89 228 GLN A O 1
ATOM 1737 N N . PRO A 1 229 ? 28.881 0.507 59.335 1.00 42.75 229 PRO A N 1
ATOM 1738 C CA . PRO A 1 229 ? 28.482 0.433 60.756 1.00 42.75 229 PRO A CA 1
ATOM 1739 C C . PRO A 1 229 ? 28.880 1.715 61.554 1.00 42.75 229 PRO A C 1
ATOM 1741 O O . PRO A 1 229 ? 29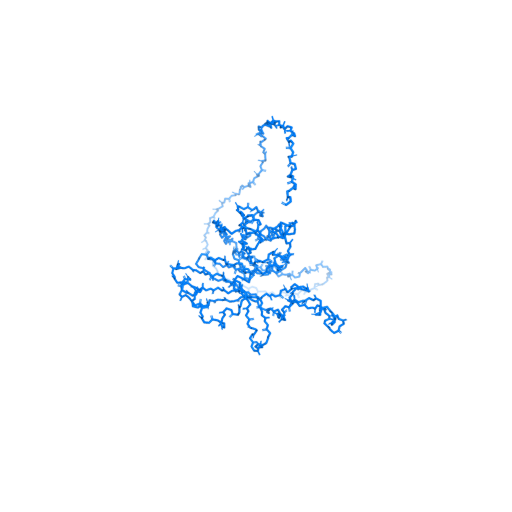.322 2.703 60.981 1.00 42.75 229 PRO A O 1
ATOM 1744 N N . GLY A 1 230 ? 28.654 1.714 62.878 1.00 27.62 230 GLY A N 1
ATOM 1745 C CA . GLY A 1 230 ? 28.709 2.887 63.767 1.00 27.62 230 GLY A CA 1
ATOM 1746 C C . GLY A 1 230 ? 30.066 3.368 64.319 1.00 27.62 230 GLY A C 1
ATOM 1747 O O . GLY A 1 230 ? 31.131 2.911 63.921 1.00 27.62 230 GLY A O 1
ATOM 1748 N N . GLY A 1 231 ? 29.950 4.292 65.288 1.00 28.78 231 GLY A N 1
ATOM 1749 C CA . GLY A 1 231 ? 31.013 5.065 65.961 1.00 28.78 231 GLY A CA 1
ATOM 1750 C C . GLY A 1 231 ? 30.940 6.539 65.523 1.00 28.78 231 GLY A C 1
ATOM 1751 O O . GLY A 1 231 ? 30.809 6.799 64.340 1.00 28.78 231 GLY A O 1
ATOM 1752 N N . GLU A 1 232 ? 30.945 7.585 66.348 1.00 32.81 232 GLU A N 1
ATOM 1753 C CA . GLU A 1 232 ? 31.337 7.768 67.743 1.00 32.81 232 GLU A CA 1
ATOM 1754 C C . GLU A 1 232 ? 30.797 9.146 68.211 1.00 32.81 232 GLU A C 1
ATOM 1756 O O . GLU A 1 232 ? 30.501 10.023 67.398 1.00 32.81 232 GLU A O 1
ATOM 1761 N N . ARG A 1 233 ? 30.603 9.328 69.522 1.00 33.44 233 ARG A N 1
ATOM 1762 C CA . ARG A 1 233 ? 30.066 10.551 70.156 1.00 33.44 233 ARG A CA 1
ATOM 1763 C C . ARG A 1 233 ? 31.114 11.672 70.218 1.00 33.44 233 ARG A C 1
ATOM 1765 O O . ARG A 1 233 ? 32.281 11.361 70.432 1.00 33.44 233 ARG A O 1
ATOM 1772 N N . ARG A 1 234 ? 30.669 12.943 70.225 1.00 34.19 234 ARG A N 1
ATOM 1773 C CA . ARG A 1 234 ? 31.084 13.997 71.191 1.00 34.19 234 ARG A CA 1
ATOM 1774 C C . ARG A 1 234 ? 30.328 15.327 70.991 1.00 34.19 234 ARG A C 1
ATOM 1776 O O . ARG A 1 234 ? 30.448 15.973 69.961 1.00 34.19 234 ARG A O 1
ATOM 1783 N N . ASP A 1 235 ? 29.521 15.642 72.003 1.00 31.28 235 ASP A N 1
ATOM 1784 C CA . ASP A 1 235 ? 29.352 16.887 72.776 1.00 31.28 235 ASP A CA 1
ATOM 1785 C C . ASP A 1 235 ? 29.497 18.289 72.149 1.00 31.28 235 ASP A C 1
ATOM 1787 O O . ASP A 1 235 ? 30.529 18.650 71.592 1.00 31.28 235 ASP A O 1
ATOM 1791 N N . GLY A 1 236 ? 28.499 19.141 72.448 1.00 32.34 236 GLY A N 1
ATOM 1792 C CA . GLY A 1 236 ? 28.628 20.606 72.485 1.00 32.34 236 GLY A CA 1
ATOM 1793 C C . GLY A 1 236 ? 27.321 21.380 72.233 1.00 32.34 236 GLY A C 1
ATOM 1794 O O . GLY A 1 236 ? 27.040 21.742 71.097 1.00 32.34 236 GLY A O 1
ATOM 1795 N N . GLY A 1 237 ? 26.516 21.655 73.273 1.00 28.95 237 GLY A N 1
ATOM 1796 C CA . GLY A 1 237 ? 25.417 22.654 73.225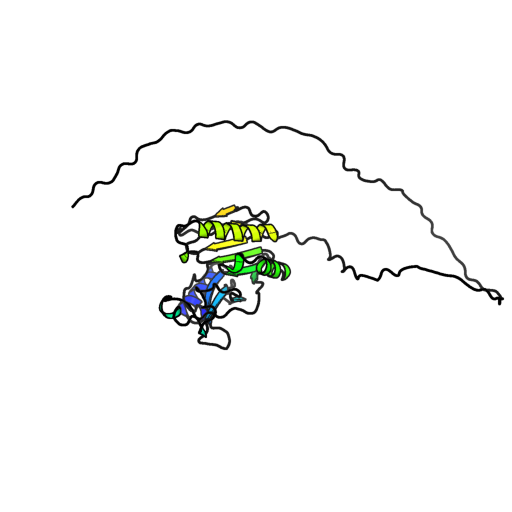 1.00 28.95 237 GLY A CA 1
ATOM 1797 C C . GLY A 1 237 ? 25.922 24.100 73.431 1.00 28.95 237 GLY A C 1
ATOM 1798 O O . GLY A 1 237 ? 27.132 24.304 73.373 1.00 28.95 237 GLY A O 1
ATOM 1799 N N . PRO A 1 238 ? 25.087 25.100 73.816 1.00 46.78 238 PRO A N 1
ATOM 1800 C CA . PRO A 1 238 ? 23.616 25.197 73.790 1.00 46.78 238 PRO A CA 1
ATOM 1801 C C . PRO A 1 238 ? 23.075 26.551 73.215 1.00 46.78 238 PRO A C 1
ATOM 1803 O O . PRO A 1 238 ? 23.852 27.447 72.899 1.00 46.78 238 PRO A O 1
ATOM 1806 N N . ARG A 1 239 ? 21.730 26.721 73.244 1.00 32.75 239 ARG A N 1
ATOM 1807 C CA . ARG A 1 239 ? 20.911 27.960 73.476 1.00 32.75 239 ARG A CA 1
ATOM 1808 C C . ARG A 1 239 ? 19.944 28.428 72.352 1.00 32.75 239 ARG A C 1
ATOM 1810 O O . ARG A 1 239 ? 20.350 29.129 71.443 1.00 32.75 239 ARG A O 1
ATOM 1817 N N . HIS A 1 240 ? 18.654 28.085 72.534 1.00 35.97 240 HIS A N 1
ATOM 1818 C CA . HIS A 1 240 ? 17.468 28.957 72.791 1.00 35.97 240 HIS A CA 1
ATOM 1819 C C . HIS A 1 240 ? 16.999 30.079 71.801 1.00 35.97 240 HIS A C 1
ATOM 1821 O O . HIS A 1 240 ? 17.751 30.462 70.919 1.00 35.97 240 HIS A O 1
ATOM 1827 N N . PRO A 1 241 ? 15.719 30.552 71.877 1.00 49.88 241 PRO A N 1
ATOM 1828 C CA . PRO A 1 241 ? 14.740 30.463 70.772 1.00 49.88 241 PRO A CA 1
ATOM 1829 C C . PRO A 1 241 ? 14.037 31.801 70.406 1.00 49.88 241 PRO A C 1
ATOM 1831 O O . PRO A 1 241 ? 14.212 32.789 71.108 1.00 49.88 241 PRO A O 1
ATOM 1834 N N . ALA A 1 242 ? 13.166 31.810 69.384 1.00 33.22 242 ALA A N 1
ATOM 1835 C CA . ALA A 1 242 ? 11.982 32.696 69.271 1.00 33.22 242 ALA A CA 1
ATOM 1836 C C . ALA A 1 242 ? 11.110 32.249 68.071 1.00 33.22 242 ALA A C 1
ATOM 1838 O O . ALA A 1 242 ? 11.631 32.068 66.978 1.00 33.22 242 ALA A O 1
ATOM 1839 N N . GLU A 1 243 ? 9.881 31.769 68.286 1.00 33.41 243 GLU A N 1
ATOM 1840 C CA . GLU A 1 243 ? 8.588 32.496 68.255 1.00 33.41 243 GLU A CA 1
ATOM 1841 C C . GLU A 1 243 ? 7.917 32.545 66.868 1.00 33.41 243 GLU A C 1
ATOM 1843 O O . GLU A 1 243 ? 8.537 32.922 65.881 1.00 33.41 243 GLU A O 1
ATOM 1848 N N . GLY A 1 244 ? 6.609 32.229 66.809 1.00 32.38 244 GLY A N 1
ATOM 1849 C CA . GLY A 1 244 ? 5.774 32.610 65.658 1.00 32.38 244 GLY A CA 1
ATOM 1850 C C . GLY A 1 244 ? 4.532 31.767 65.332 1.00 32.38 244 GLY A C 1
ATOM 1851 O O . GLY A 1 244 ? 4.485 31.175 64.268 1.00 32.38 244 GLY A O 1
ATOM 1852 N N . ARG A 1 245 ? 3.539 31.756 66.237 1.00 35.72 245 ARG A N 1
ATOM 1853 C CA . ARG A 1 245 ? 2.061 31.789 66.028 1.00 35.72 245 ARG A CA 1
ATOM 1854 C C . ARG A 1 245 ? 1.396 30.957 64.893 1.00 35.72 245 ARG A C 1
ATOM 1856 O O . ARG A 1 245 ? 1.633 31.175 63.714 1.00 35.72 245 ARG A O 1
ATOM 1863 N N . GLY A 1 246 ? 0.432 30.105 65.285 1.00 27.80 246 GLY A N 1
ATOM 1864 C CA . GLY A 1 246 ? -0.611 29.502 64.420 1.00 27.80 246 GLY A CA 1
ATOM 1865 C C . GLY A 1 246 ? -1.761 30.476 64.062 1.00 27.80 246 GLY A C 1
ATOM 1866 O O . GLY A 1 246 ? -1.513 31.680 64.099 1.00 27.80 246 GLY A O 1
ATOM 1867 N N . PRO A 1 247 ? -3.024 30.035 63.814 1.00 48.94 247 PRO A N 1
ATOM 1868 C CA . PRO A 1 247 ? -3.552 28.666 63.905 1.00 48.94 247 PRO A CA 1
ATOM 1869 C C . PRO A 1 247 ? -4.559 28.227 62.795 1.00 48.94 247 PRO A C 1
ATOM 1871 O O . PRO A 1 247 ? -4.992 29.006 61.957 1.00 48.94 247 PRO A O 1
ATOM 1874 N N . ALA A 1 248 ? -4.969 26.958 62.935 1.00 32.59 248 ALA A N 1
ATOM 1875 C CA . ALA A 1 248 ? -6.321 26.388 62.785 1.00 32.59 248 ALA A CA 1
ATOM 1876 C C . ALA A 1 248 ? -6.990 26.218 61.404 1.00 32.59 248 ALA A C 1
ATOM 1878 O O . ALA A 1 248 ? -7.181 27.148 60.631 1.00 32.59 248 ALA A O 1
ATOM 1879 N N . GLY A 1 249 ? -7.488 24.991 61.199 1.00 31.97 249 GLY A N 1
ATOM 1880 C CA . GLY A 1 249 ? -8.454 24.623 60.165 1.00 31.97 249 GLY A CA 1
ATOM 1881 C C . GLY A 1 249 ? -8.629 23.106 60.047 1.00 31.97 249 GLY A C 1
ATOM 1882 O O . GLY A 1 249 ? -8.069 22.489 59.148 1.00 31.97 249 GLY A O 1
ATOM 1883 N N . GLU A 1 250 ? -9.362 22.504 60.987 1.00 31.86 250 GLU A N 1
ATOM 1884 C CA . GLU A 1 250 ? -9.809 21.103 60.969 1.00 31.86 250 GLU A CA 1
ATOM 1885 C C . GLU A 1 250 ? -10.697 20.774 59.755 1.00 31.86 250 GLU A C 1
ATOM 1887 O O . GLU 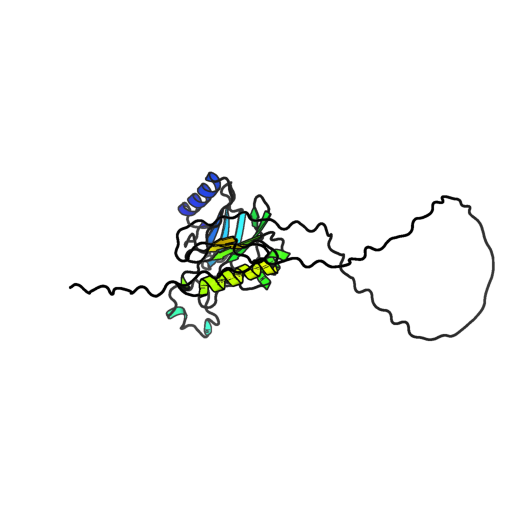A 1 250 ? -11.540 21.582 59.379 1.00 31.86 250 GLU A O 1
ATOM 1892 N N . ALA A 1 251 ? -10.614 19.539 59.239 1.00 34.06 251 ALA A N 1
ATOM 1893 C CA . ALA A 1 251 ? -11.775 18.639 59.162 1.00 34.06 251 ALA A CA 1
ATOM 1894 C C . ALA A 1 251 ? -11.380 17.211 58.734 1.00 34.06 251 ALA A C 1
ATOM 1896 O O . ALA A 1 251 ? -10.763 16.970 57.699 1.00 34.06 251 ALA A O 1
ATOM 1897 N N . ARG A 1 252 ? -11.804 16.267 59.578 1.00 32.69 252 ARG A N 1
ATOM 1898 C CA . ARG A 1 252 ? -11.895 14.803 59.416 1.00 32.69 252 ARG A CA 1
ATOM 1899 C C . ARG A 1 252 ? -12.696 14.482 58.135 1.00 32.69 252 ARG A C 1
ATOM 1901 O O . ARG A 1 252 ? -13.583 15.241 57.782 1.00 32.69 252 ARG A O 1
ATOM 1908 N N . GLY A 1 253 ? -12.486 13.426 57.358 1.00 28.34 253 GLY A N 1
ATOM 1909 C CA . GLY A 1 253 ? -12.209 12.029 57.673 1.00 28.34 253 GLY A CA 1
ATOM 1910 C C . GLY A 1 253 ? -13.307 11.186 57.003 1.00 28.34 253 GLY A C 1
ATOM 1911 O O . GLY A 1 253 ? -14.482 11.423 57.246 1.00 28.34 253 GLY A O 1
ATOM 1912 N N . SER A 1 254 ? -12.961 10.219 56.153 1.00 33.94 254 SER A N 1
ATOM 1913 C CA . SER A 1 254 ? -13.794 9.025 55.939 1.00 33.94 254 SER A CA 1
ATOM 1914 C C . SER A 1 254 ? -12.961 7.888 55.348 1.00 33.94 254 SER A C 1
ATOM 1916 O O . SER A 1 2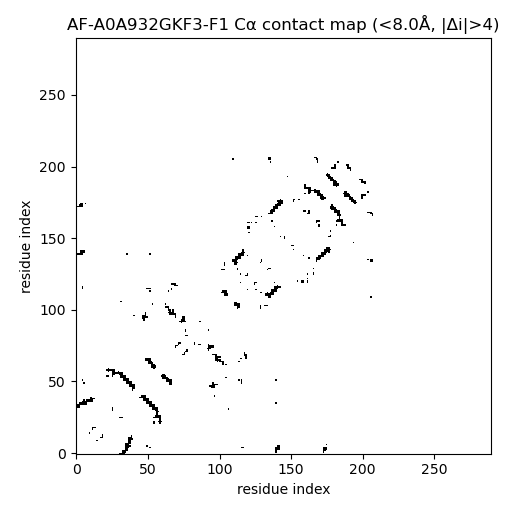54 ? -12.144 8.071 54.447 1.00 33.94 254 SER A O 1
ATOM 1918 N N . ALA A 1 255 ? -13.132 6.725 55.969 1.00 33.62 255 ALA A N 1
ATOM 1919 C CA . ALA A 1 255 ? -12.434 5.481 55.712 1.00 33.62 255 ALA A CA 1
ATOM 1920 C C . ALA A 1 255 ? -12.967 4.766 54.460 1.00 33.62 255 ALA A C 1
ATOM 1922 O O . ALA A 1 255 ? -14.070 5.031 53.985 1.00 33.62 255 ALA A O 1
ATOM 1923 N N . GLY A 1 256 ? -12.137 3.870 53.928 1.00 29.27 256 GLY A N 1
ATOM 1924 C CA . GLY A 1 256 ? -12.327 3.226 52.635 1.00 29.27 256 GLY A CA 1
ATOM 1925 C C . GLY A 1 256 ? -13.303 2.054 52.597 1.00 29.27 256 GLY A C 1
ATOM 1926 O O . GLY A 1 256 ? -13.843 1.627 53.609 1.00 29.27 256 GLY A O 1
ATOM 1927 N N . LEU A 1 257 ? -13.439 1.495 51.394 1.00 31.59 257 LEU A N 1
ATOM 1928 C CA . LEU A 1 257 ? -13.969 0.159 51.126 1.00 31.59 257 LEU A CA 1
ATOM 1929 C C . LEU A 1 257 ? -13.263 -0.420 49.879 1.00 31.59 257 LEU A C 1
ATOM 1931 O O . LEU A 1 257 ? -13.163 0.275 48.865 1.00 31.59 257 LEU A O 1
ATOM 1935 N N . PRO A 1 258 ? -12.767 -1.671 49.922 1.00 37.88 258 PRO A N 1
ATOM 1936 C CA . PRO A 1 258 ? -12.130 -2.334 48.788 1.00 37.88 258 PRO A CA 1
ATOM 1937 C C . PRO A 1 258 ? -13.156 -3.060 47.902 1.00 37.88 258 PRO A C 1
ATOM 1939 O O . PRO A 1 258 ? -14.003 -3.814 48.383 1.00 37.88 258 PRO A O 1
ATOM 1942 N N . LEU A 1 259 ? -13.042 -2.890 46.582 1.00 32.25 259 LEU A N 1
ATOM 1943 C CA . LEU A 1 259 ? -13.795 -3.670 45.596 1.00 32.25 259 LEU A CA 1
ATOM 1944 C C . LEU A 1 259 ? -13.165 -5.061 45.448 1.00 32.25 259 LEU A C 1
ATOM 1946 O O . LEU A 1 259 ? -12.114 -5.227 44.833 1.00 32.25 259 LEU A O 1
ATOM 1950 N N . THR A 1 260 ? -13.824 -6.070 46.015 1.00 31.45 260 THR A N 1
ATOM 1951 C CA . THR A 1 260 ? -13.518 -7.485 45.783 1.00 31.45 260 THR A CA 1
ATOM 1952 C C . THR A 1 260 ? -14.353 -8.008 44.612 1.00 31.45 260 THR A C 1
ATOM 1954 O O . THR A 1 260 ? -15.581 -8.003 44.641 1.00 31.45 260 THR A O 1
ATOM 1957 N N . CYS A 1 261 ? -13.686 -8.482 43.557 1.00 27.23 261 CYS A N 1
ATOM 1958 C CA . CYS A 1 261 ? -14.318 -9.220 42.465 1.00 27.23 261 CYS A CA 1
ATOM 1959 C C . CYS A 1 261 ? -14.515 -10.683 42.885 1.00 27.23 261 CYS A C 1
ATOM 1961 O O . CYS A 1 261 ? -13.557 -11.455 42.919 1.00 27.23 261 CYS A O 1
ATOM 1963 N N . ARG A 1 262 ? -15.758 -11.087 43.175 1.00 28.52 262 ARG A N 1
ATOM 1964 C CA . ARG A 1 262 ? -16.149 -12.501 43.300 1.00 28.52 262 ARG A CA 1
ATOM 1965 C C . ARG A 1 262 ? -16.781 -12.981 41.997 1.00 28.52 262 ARG A C 1
ATOM 1967 O O . ARG A 1 262 ? -17.743 -12.398 41.507 1.00 28.52 262 ARG A O 1
ATOM 1974 N N . GLY A 1 263 ? -16.228 -14.060 41.452 1.00 26.80 263 GLY A N 1
ATOM 1975 C CA . GLY A 1 263 ? -16.773 -14.757 40.297 1.00 26.80 263 GLY A CA 1
ATOM 1976 C C . GLY A 1 263 ? -17.986 -15.626 40.631 1.00 26.80 263 GLY A C 1
ATOM 1977 O O . GLY A 1 263 ? -18.140 -16.129 41.741 1.00 26.80 263 GLY A O 1
ATOM 1978 N N . SER A 1 264 ? -18.817 -15.829 39.612 1.00 28.23 264 SER A N 1
ATOM 1979 C CA . SER A 1 264 ? -19.436 -17.094 39.187 1.00 28.23 264 SER A CA 1
ATOM 1980 C C . SER A 1 264 ? -20.850 -16.846 38.666 1.00 28.23 264 SER A C 1
ATOM 1982 O O . SER A 1 264 ? -21.711 -16.331 39.370 1.00 28.23 264 SER A O 1
ATOM 1984 N N . ARG A 1 265 ? -21.095 -17.270 37.424 1.00 30.81 265 ARG A N 1
ATOM 1985 C CA . ARG A 1 265 ? -22.200 -18.174 37.085 1.00 30.81 265 ARG A CA 1
ATOM 1986 C C . ARG A 1 265 ? -22.021 -18.688 35.659 1.00 30.81 265 ARG A C 1
ATOM 1988 O O . ARG A 1 265 ? -21.955 -17.935 34.695 1.00 30.81 265 ARG A O 1
ATOM 1995 N N . ARG A 1 266 ? -21.901 -20.014 35.584 1.00 32.56 266 ARG A N 1
ATOM 1996 C CA . ARG A 1 266 ? -22.034 -20.845 34.387 1.00 32.56 266 ARG A CA 1
ATOM 1997 C C . ARG A 1 266 ? -23.469 -20.737 33.862 1.00 32.56 266 ARG A C 1
ATOM 1999 O O . ARG A 1 266 ? -24.396 -20.685 34.667 1.00 32.56 266 ARG A O 1
ATOM 2006 N N . GLY A 1 267 ? -23.655 -20.796 32.543 1.00 28.31 267 GLY A N 1
ATOM 2007 C CA . GLY A 1 267 ? -24.992 -20.812 31.949 1.00 28.31 267 GLY A CA 1
ATOM 2008 C C . GLY A 1 267 ? -25.035 -21.011 30.433 1.00 28.31 267 GLY A C 1
ATOM 2009 O O . GLY A 1 267 ? -25.235 -20.048 29.713 1.00 28.31 267 GLY A O 1
ATOM 2010 N N . ARG A 1 268 ? -24.935 -22.284 30.017 1.00 31.03 268 ARG A N 1
ATOM 2011 C CA .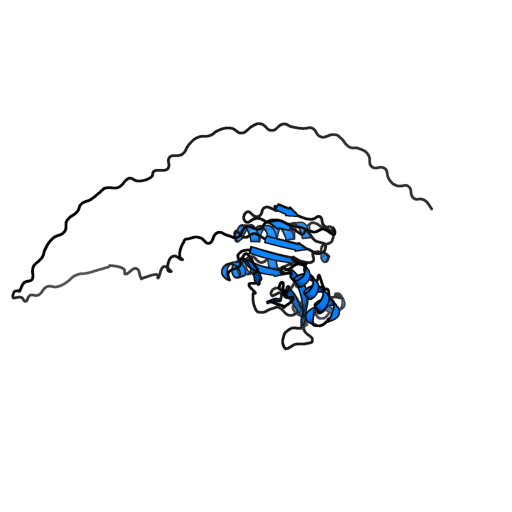 ARG A 1 268 ? -25.596 -22.943 28.864 1.00 31.03 268 ARG A CA 1
ATOM 2012 C C . ARG A 1 268 ? -25.202 -22.568 27.419 1.00 31.03 268 ARG A C 1
ATOM 2014 O O . ARG A 1 268 ? -25.659 -21.584 26.854 1.00 31.03 268 ARG A O 1
ATOM 2021 N N . GLU A 1 269 ? -24.480 -23.501 26.788 1.00 31.36 269 GLU A N 1
ATOM 2022 C CA . GLU A 1 269 ? -24.523 -23.786 25.343 1.00 31.36 269 GLU A CA 1
ATOM 2023 C C . GLU A 1 269 ? -25.899 -24.337 24.918 1.00 31.36 269 GLU A C 1
ATOM 2025 O O . GLU A 1 269 ? -26.482 -25.145 25.649 1.00 31.36 269 GLU A O 1
ATOM 2030 N N . PRO A 1 270 ? -26.358 -24.033 23.691 1.00 35.12 270 PRO A N 1
ATOM 2031 C CA . PRO A 1 270 ? -27.286 -24.884 22.960 1.00 35.12 270 PRO A CA 1
ATOM 2032 C C . PRO A 1 270 ? -26.565 -25.703 21.873 1.00 35.12 270 PRO A C 1
ATOM 2034 O O . PRO A 1 270 ? -25.957 -25.174 20.945 1.00 35.12 270 PRO A O 1
ATOM 2037 N N . SER A 1 271 ? -26.677 -27.020 22.041 1.00 31.88 271 SER A N 1
ATOM 2038 C CA . SER A 1 271 ? -26.665 -28.125 21.072 1.00 31.88 271 SER A CA 1
ATOM 2039 C C . SER A 1 271 ? -26.310 -27.858 19.599 1.00 31.88 271 SER A C 1
ATOM 2041 O O . SER A 1 271 ? -27.040 -27.207 18.852 1.00 31.88 271 SER A O 1
ATOM 2043 N N . ARG A 1 272 ? -25.274 -28.575 19.147 1.00 32.28 272 ARG A N 1
ATOM 2044 C CA . ARG A 1 272 ? -24.989 -28.899 17.743 1.00 32.28 272 ARG A CA 1
ATOM 2045 C C . ARG A 1 272 ? -26.113 -29.755 17.144 1.00 32.28 272 ARG A C 1
ATOM 2047 O O . ARG A 1 272 ? -26.347 -30.863 17.624 1.00 32.28 272 ARG A O 1
ATOM 2054 N N . SER A 1 273 ? -26.723 -29.314 16.045 1.00 32.50 273 SER A N 1
ATOM 2055 C CA . SER A 1 273 ? -27.479 -30.192 15.148 1.00 32.50 273 SER A CA 1
ATOM 2056 C C . SER A 1 273 ? -26.585 -30.637 13.985 1.00 32.50 273 SER A C 1
ATOM 2058 O O . SER A 1 273 ? -26.018 -29.841 13.240 1.00 32.50 273 SER A O 1
ATOM 2060 N N . ARG A 1 274 ? -26.413 -31.958 13.873 1.00 32.31 274 ARG A N 1
ATOM 2061 C CA . ARG A 1 274 ? -25.807 -32.635 12.723 1.00 32.31 274 ARG A CA 1
ATOM 2062 C C . ARG A 1 274 ? -26.754 -32.507 11.529 1.00 32.31 274 ARG A C 1
ATOM 2064 O O . ARG A 1 274 ? -27.865 -33.026 11.594 1.00 32.31 274 ARG A O 1
ATOM 2071 N N . ALA A 1 275 ? -26.293 -31.914 10.432 1.00 33.16 275 ALA A N 1
ATOM 2072 C CA . ALA A 1 275 ? -26.913 -32.076 9.121 1.00 33.16 275 ALA A CA 1
ATOM 2073 C C . ALA A 1 275 ? -25.952 -32.830 8.193 1.00 33.16 275 ALA A C 1
ATOM 2075 O O . ALA A 1 275 ? -24.741 -32.626 8.205 1.00 33.16 275 ALA A O 1
ATOM 2076 N N . ARG A 1 276 ? -26.540 -33.790 7.486 1.00 32.78 276 ARG A N 1
ATOM 2077 C CA . ARG A 1 276 ? -25.933 -34.931 6.805 1.00 32.78 276 ARG A CA 1
ATOM 2078 C C . ARG A 1 276 ? -25.260 -34.527 5.489 1.00 32.78 276 ARG A C 1
ATOM 2080 O O . ARG A 1 276 ? -25.762 -33.671 4.771 1.00 32.78 276 ARG A O 1
ATOM 2087 N N . HIS A 1 277 ? -24.167 -35.216 5.163 1.00 33.06 277 HIS A N 1
ATOM 2088 C CA . HIS A 1 277 ? -23.610 -35.296 3.813 1.00 33.06 277 HIS A CA 1
ATOM 2089 C C . HIS A 1 277 ? -24.622 -35.923 2.842 1.00 33.06 277 HIS A C 1
ATOM 2091 O O . HIS A 1 277 ? -25.154 -36.990 3.156 1.00 33.06 277 HIS A O 1
ATOM 2097 N N . PRO A 1 278 ? -24.798 -35.362 1.637 1.00 39.94 278 PRO A N 1
ATOM 2098 C CA . PRO A 1 278 ? -25.170 -36.131 0.471 1.00 39.94 278 PRO A CA 1
ATOM 2099 C C . PRO A 1 278 ? -23.931 -36.517 -0.340 1.00 39.94 278 PRO A C 1
ATOM 2101 O O . PRO A 1 278 ? -22.968 -35.771 -0.513 1.00 39.94 278 PRO A O 1
ATOM 2104 N N . THR A 1 279 ? -24.015 -37.753 -0.790 1.00 34.12 279 THR A N 1
ATOM 2105 C CA . THR A 1 279 ? -23.097 -38.574 -1.561 1.00 34.12 279 THR A CA 1
ATOM 2106 C C . THR A 1 279 ? -22.739 -38.030 -2.944 1.00 34.12 279 THR A C 1
ATOM 2108 O O . THR A 1 279 ? -23.511 -37.336 -3.598 1.00 34.12 279 THR A O 1
ATOM 2111 N N . SER A 1 280 ? -21.550 -38.450 -3.377 1.00 37.16 280 SER A N 1
ATOM 2112 C CA . SER A 1 280 ? -20.977 -38.453 -4.727 1.00 37.16 280 SER A CA 1
ATOM 2113 C C . SER A 1 280 ? -21.971 -38.374 -5.900 1.00 37.16 280 SER A C 1
ATOM 2115 O O . SER A 1 280 ? -22.708 -39.326 -6.160 1.00 37.16 280 SER A O 1
ATOM 2117 N N . GLY A 1 281 ? -21.884 -37.292 -6.681 1.00 34.06 281 GLY A N 1
ATOM 2118 C CA . GLY A 1 281 ? -22.412 -37.189 -8.044 1.00 34.06 281 GLY A CA 1
ATOM 2119 C C . GLY A 1 281 ? -21.272 -37.196 -9.066 1.00 34.06 281 GLY A C 1
ATOM 2120 O O . GLY A 1 281 ? -20.307 -36.447 -8.934 1.00 34.06 281 GLY A O 1
ATOM 2121 N N . ARG A 1 282 ? -21.373 -38.093 -10.050 1.00 35.50 282 ARG A N 1
ATOM 2122 C CA . ARG A 1 282 ? -20.391 -38.380 -11.108 1.00 35.50 282 ARG A CA 1
ATOM 2123 C C . ARG A 1 282 ? -20.038 -37.154 -11.967 1.00 35.50 282 ARG A C 1
ATOM 2125 O O . ARG A 1 282 ? -20.914 -36.404 -12.380 1.00 35.50 282 ARG A O 1
ATOM 2132 N N . ILE A 1 283 ? -18.756 -37.047 -12.316 1.00 39.72 283 ILE A N 1
ATOM 2133 C CA . ILE A 1 283 ? -18.196 -36.140 -13.333 1.00 39.72 283 ILE A CA 1
ATOM 2134 C C . ILE A 1 283 ? -18.368 -36.783 -14.726 1.00 39.72 283 ILE A C 1
ATOM 2136 O O . ILE A 1 283 ? -17.886 -37.904 -14.908 1.00 39.72 283 ILE A O 1
ATOM 2140 N N . PRO A 1 284 ? -18.968 -36.119 -15.733 1.00 45.53 284 PRO A N 1
ATOM 2141 C CA . PRO A 1 284 ? -18.845 -36.538 -17.126 1.00 45.53 284 PRO A CA 1
ATOM 2142 C C . PRO A 1 284 ? -17.573 -35.950 -17.760 1.00 45.53 284 PRO A C 1
ATOM 2144 O O . PRO A 1 284 ? -17.321 -34.748 -17.681 1.00 45.53 284 PRO A O 1
ATOM 2147 N N . ARG A 1 285 ? -16.770 -36.804 -18.406 1.00 45.03 285 ARG A N 1
ATOM 2148 C CA . ARG A 1 285 ? -15.637 -36.401 -19.259 1.00 45.03 285 ARG A CA 1
ATOM 2149 C C . ARG A 1 285 ? -16.154 -35.753 -20.555 1.00 45.03 285 ARG A C 1
ATOM 2151 O O . ARG A 1 285 ? -17.063 -36.325 -21.159 1.00 45.03 285 ARG A O 1
ATOM 2158 N N . PRO A 1 286 ? -15.564 -34.651 -21.049 1.00 51.47 286 PRO A N 1
ATOM 2159 C CA . PRO A 1 286 ? -15.828 -34.191 -22.406 1.00 51.47 286 PRO A CA 1
ATOM 2160 C C . PRO A 1 286 ? -15.116 -35.093 -23.426 1.00 51.47 286 PRO A C 1
ATOM 2162 O O . PRO A 1 286 ? -13.934 -35.411 -23.286 1.00 51.47 286 PRO A O 1
ATOM 2165 N N . ARG A 1 287 ? -15.876 -35.522 -24.440 1.00 41.66 287 ARG A N 1
ATOM 2166 C CA . ARG A 1 287 ? -15.384 -36.192 -25.648 1.00 41.66 287 ARG A CA 1
ATOM 2167 C C . ARG A 1 287 ? -14.588 -35.195 -26.494 1.00 41.66 287 ARG A C 1
ATOM 2169 O O . ARG A 1 287 ? -15.042 -34.077 -26.713 1.00 41.66 287 ARG A O 1
ATOM 2176 N N . SER A 1 288 ? -13.435 -35.636 -26.981 1.00 44.75 288 SER A N 1
ATOM 2177 C CA . SER A 1 288 ? -12.704 -35.027 -28.089 1.00 44.75 288 SER A CA 1
ATOM 2178 C C . SER A 1 288 ? -13.539 -35.101 -29.368 1.00 44.75 288 SER A C 1
ATOM 2180 O O . SER A 1 288 ? -14.023 -36.182 -29.712 1.00 44.75 288 SER A O 1
ATOM 2182 N N . ALA A 1 289 ? -13.668 -33.980 -30.071 1.00 50.59 289 ALA A N 1
ATOM 2183 C CA . ALA A 1 289 ? -14.086 -33.944 -31.463 1.00 50.59 289 ALA A CA 1
ATOM 2184 C C . ALA A 1 289 ? -12.968 -33.290 -32.284 1.00 50.59 289 ALA A C 1
ATOM 2186 O O . ALA A 1 289 ? -12.418 -32.263 -31.883 1.00 50.59 289 ALA A O 1
ATOM 2187 N N . SER A 1 290 ? -12.641 -34.018 -33.348 1.00 47.03 290 SER A N 1
ATOM 2188 C CA . SER A 1 290 ? -11.874 -33.715 -34.559 1.00 47.03 290 SER A CA 1
ATOM 2189 C C . SER A 1 290 ? -12.056 -32.315 -35.126 1.00 47.03 290 SER A C 1
ATOM 2191 O O . SER A 1 290 ? -13.225 -31.866 -35.129 1.00 47.03 290 SER A O 1
#

Nearest PDB structures (foldseek):
  8aq2-assembly1_A  TM=8.743E-01  e=1.790E-17  Pseudomonas aeruginosa PAO1
  6nwr-assembly1_A  TM=8.732E-01  e=7.952E-15  Escherichia coli K-12
  8b0k-assembly1_A  TM=8.685E-01  e=1.224E-14  Escherichia coli K-12
  8b0n-assembly1_A  TM=8.752E-01  e=1.301E-14  Escherichia coli K-12
  5xhq-assembly2_B  TM=8.095E-01  e=4.296E-15  Escherichia coli K-12

Radius of gyration: 31.32 Å; Cα contacts (8 Å, |Δi|>4): 462; chains: 1; bounding box: 59×71×108 Å

Solvent-accessible surface area (backbone atoms only — not comparable to full-atom values): 17982 Å² total; per-residue (Å²): 88,74,44,15,35,51,67,42,87,43,50,43,94,78,33,71,68,62,36,49,50,57,24,50,49,13,36,77,66,63,37,47,33,34,40,13,21,41,39,65,38,88,99,36,85,88,37,30,21,54,25,45,37,31,27,31,37,85,33,46,80,74,48,68,33,37,39,54,64,70,50,76,74,53,31,40,65,71,64,47,93,83,45,62,69,50,69,78,72,45,87,76,54,45,69,46,48,63,33,92,60,90,45,75,44,80,52,96,92,52,31,27,25,76,32,52,49,73,37,45,68,40,65,66,59,55,50,51,39,41,74,73,58,29,42,30,39,34,36,23,18,54,44,56,89,53,60,100,50,66,57,47,60,53,51,49,50,41,42,22,47,50,13,35,76,68,52,19,26,31,43,35,28,29,56,38,20,54,22,33,36,27,37,40,78,35,46,75,79,43,69,52,54,68,74,49,98,74,88,83,84,74,92,76,69,68,62,75,76,70,90,68,71,78,76,73,76,84,72,87,73,75,86,76,83,88,78,86,85,87,87,83,90,82,90,84,86,88,84,89,89,84,89,84,81,85,84,91,83,89,80,87,85,85,84,89,82,84,91,76,90,80,87,87,83,88,82,81,86,83,80,89,79,90,79,82,87,82,78,92,78,86,83,83,80,85,79,89,78,134

Mean predicted aligned error: 16.24 Å

Foldseek 3Di:
DEAFACSPADQCVPDPVNLVVQLVVLQVVQFKYWDWYKHADVPGRQEIFGKIWIAGNNSDTPDMDTAADDDDLQQDDPPCVVPVCSVVVDDHRGNYDGDDDWDWDDTVPAIEGEHEAPRLLDLVSLVVRVVVGHQAYEYHYECVVVPPDCVLVVSLQSNLVSLCVSQHWYFYHYDQGKTFTHGSNSDTPDIDDGRDDDDDDDDGDGPDDPPDDDPDDPPCPDDDDDDDDDDDDDDDDDDDDDDDDDDDDDDDDDDDDDDDDDDDDDDDDDDDDDDDDDDDDDDDDDDDDD